Protein AF-A0A536NZK2-F1 (afdb_monomer_lite)

Sequence (298 aa):
MSHRLDFATTQATEFVDITDRIRDEVRRAGLRNGRVHLQSLHTTLGLAINENEPLLLHDFESLLDRLAPAGAGYEHDDFARRFEIPIDEPANGHAHCRQLLLSAFATLMVEDGDLVLGRWQSLFAVELDGPRQRQVALQLDGEIVRRDEKVSLEALVELELARQLMVDPEPVASPMRRLVEAGGKRLRPKLVQLTAGIGPRSDPLRAAELAAAVELLHNATLIHDDYVDESTHRRGRPTVAAAEGPERAIAVGDYYFAKATRLIAQIGNGGVTSALAAALESVCASQIDDVAMRGSYP

pLDDT: mean 92.08, std 9.03, range [46.28, 98.5]

Structure (mmCIF, N/CA/C/O backbone):
data_AF-A0A536NZK2-F1
#
_entry.id   AF-A0A536NZK2-F1
#
loop_
_atom_site.group_PDB
_atom_site.id
_atom_site.type_symbol
_atom_site.label_atom_id
_atom_site.label_alt_id
_atom_site.label_comp_id
_atom_site.label_asym_id
_atom_site.label_entity_id
_atom_site.label_seq_id
_atom_site.pdbx_PDB_ins_code
_atom_site.Cartn_x
_atom_site.Cartn_y
_atom_site.Cartn_z
_atom_site.occupancy
_atom_site.B_iso_or_equiv
_atom_site.auth_seq_id
_atom_site.auth_comp_id
_atom_site.auth_asym_id
_atom_site.auth_atom_id
_atom_site.pdbx_PDB_model_num
ATOM 1 N N . MET A 1 1 ? 7.503 -4.480 -6.431 1.00 74.25 1 MET A N 1
ATOM 2 C CA . MET A 1 1 ? 6.851 -5.414 -7.392 1.00 74.25 1 MET A CA 1
ATOM 3 C C . MET A 1 1 ? 7.769 -5.553 -8.602 1.00 74.25 1 MET A C 1
ATOM 5 O O . MET A 1 1 ? 8.355 -4.542 -8.965 1.00 74.25 1 MET A O 1
ATOM 9 N N . SER A 1 2 ? 7.959 -6.749 -9.177 1.00 81.62 2 SER A N 1
ATOM 10 C CA . SER A 1 2 ? 8.881 -6.957 -10.312 1.00 81.62 2 SER A CA 1
ATOM 11 C C . SER A 1 2 ? 8.142 -7.468 -11.546 1.00 81.62 2 SER A C 1
ATOM 13 O O . SER A 1 2 ? 7.325 -8.383 -11.437 1.00 81.62 2 SER A O 1
ATOM 15 N N . HIS A 1 3 ? 8.439 -6.867 -12.698 1.00 88.69 3 HIS A N 1
ATOM 16 C CA . HIS A 1 3 ? 7.827 -7.169 -13.990 1.00 88.69 3 HIS A CA 1
ATOM 17 C C . HIS A 1 3 ? 8.849 -7.127 -15.113 1.00 88.69 3 HIS A C 1
ATOM 19 O O . HIS A 1 3 ? 9.968 -6.646 -14.947 1.00 88.69 3 HIS A O 1
ATOM 25 N N . ARG A 1 4 ? 8.442 -7.628 -16.276 1.00 93.81 4 ARG A N 1
ATOM 26 C CA . ARG A 1 4 ? 9.212 -7.525 -17.507 1.00 93.81 4 ARG A CA 1
ATOM 27 C C . ARG A 1 4 ? 8.376 -6.813 -18.561 1.00 93.81 4 ARG A C 1
ATOM 29 O O . ARG A 1 4 ? 7.173 -7.049 -18.639 1.00 93.81 4 ARG A O 1
ATOM 36 N N . LEU A 1 5 ? 9.018 -5.938 -19.326 1.00 95.25 5 LEU A N 1
ATOM 37 C CA . LEU A 1 5 ? 8.417 -5.219 -20.441 1.00 95.25 5 LEU A CA 1
ATOM 38 C C . LEU A 1 5 ? 9.051 -5.706 -21.743 1.00 95.25 5 LEU A C 1
ATOM 40 O O . LEU A 1 5 ? 10.227 -5.440 -21.990 1.00 95.25 5 LEU A O 1
ATOM 44 N N . ASP A 1 6 ? 8.263 -6.400 -22.560 1.00 96.12 6 ASP A N 1
ATOM 45 C CA . ASP A 1 6 ? 8.686 -6.972 -23.842 1.00 96.12 6 ASP A CA 1
ATOM 46 C C . ASP A 1 6 ? 8.354 -6.047 -25.012 1.00 96.12 6 ASP A C 1
ATOM 48 O O . ASP A 1 6 ? 7.280 -5.446 -25.036 1.00 96.12 6 ASP A O 1
ATOM 52 N N . PHE A 1 7 ? 9.244 -5.914 -25.992 1.00 95.88 7 PHE A N 1
ATOM 53 C CA . PHE A 1 7 ? 8.994 -5.135 -27.208 1.00 95.88 7 PHE A CA 1
ATOM 54 C C . PHE A 1 7 ? 9.858 -5.574 -28.380 1.00 95.88 7 PHE A C 1
ATOM 56 O O . PHE A 1 7 ? 10.916 -6.163 -28.195 1.00 95.88 7 PHE A O 1
ATOM 63 N N . ALA A 1 8 ? 9.403 -5.250 -29.586 1.00 96.50 8 ALA A N 1
ATOM 64 C CA . ALA A 1 8 ? 10.131 -5.514 -30.816 1.00 96.50 8 ALA A CA 1
ATOM 65 C C . ALA A 1 8 ? 10.823 -4.244 -31.314 1.00 96.50 8 ALA A C 1
ATOM 67 O O . ALA A 1 8 ? 10.263 -3.154 -31.197 1.00 96.50 8 ALA A O 1
ATOM 68 N N . THR A 1 9 ? 12.000 -4.414 -31.902 1.00 97.69 9 THR A N 1
ATOM 69 C CA . THR A 1 9 ? 12.739 -3.387 -32.641 1.00 97.69 9 THR A CA 1
ATOM 70 C C . THR A 1 9 ? 12.775 -3.767 -34.119 1.00 97.69 9 THR A C 1
ATOM 72 O O . THR A 1 9 ? 12.657 -4.941 -34.486 1.00 97.69 9 THR A O 1
ATOM 75 N N . THR A 1 10 ? 12.883 -2.766 -34.982 1.00 97.06 10 THR A N 1
ATOM 76 C CA . THR A 1 10 ? 12.800 -2.879 -36.441 1.00 97.06 10 THR A CA 1
ATOM 77 C C . THR A 1 10 ? 14.060 -2.399 -37.156 1.00 97.06 10 THR A C 1
ATOM 79 O O . THR A 1 10 ? 14.297 -2.836 -38.282 1.00 97.06 10 THR A O 1
ATOM 82 N N . GLN A 1 11 ? 14.872 -1.548 -36.522 1.00 95.75 11 GLN A N 1
ATOM 83 C CA . GLN A 1 11 ? 16.112 -1.010 -37.091 1.00 95.75 11 GLN A CA 1
ATOM 84 C C . GLN A 1 11 ? 17.347 -1.521 -36.342 1.00 95.75 11 GLN A C 1
ATOM 86 O O . GLN A 1 11 ? 17.248 -1.986 -35.209 1.00 95.75 11 GLN A O 1
ATOM 91 N N . ALA A 1 12 ? 18.519 -1.421 -36.978 1.00 93.75 12 ALA A N 1
ATOM 92 C CA . ALA A 1 12 ? 19.794 -1.804 -36.368 1.00 93.75 12 ALA A CA 1
ATOM 93 C C . ALA A 1 12 ? 20.122 -0.949 -35.134 1.00 93.75 12 ALA A C 1
ATOM 95 O O . ALA A 1 12 ? 20.461 -1.495 -34.088 1.00 93.75 12 ALA A O 1
ATOM 96 N N . THR A 1 13 ? 19.963 0.374 -35.251 1.00 97.00 13 THR A N 1
ATOM 97 C CA . THR A 1 13 ? 19.952 1.310 -34.120 1.00 97.00 13 THR A CA 1
ATOM 98 C C . THR A 1 13 ? 18.567 1.942 -34.040 1.00 97.00 13 THR A C 1
ATOM 100 O O . THR A 1 13 ? 18.074 2.456 -35.040 1.00 97.00 13 THR A O 1
ATOM 103 N N . GLU A 1 14 ? 17.909 1.889 -32.884 1.00 98.06 14 GLU A N 1
ATOM 104 C CA . GLU A 1 14 ? 16.544 2.414 -32.732 1.00 98.06 14 GLU A CA 1
ATOM 105 C C . GLU A 1 14 ? 16.318 2.983 -31.333 1.00 98.06 14 GLU A C 1
ATOM 107 O O . GLU A 1 14 ? 16.584 2.320 -30.331 1.00 98.06 14 GLU A O 1
ATOM 112 N N . PHE A 1 15 ? 15.776 4.199 -31.255 1.00 98.31 15 PHE A N 1
ATOM 113 C CA . PHE A 1 15 ? 15.348 4.817 -30.003 1.00 98.31 15 PHE A CA 1
ATOM 114 C C . PHE A 1 15 ? 13.860 4.541 -29.786 1.00 98.31 15 PHE A C 1
ATOM 116 O O . PHE A 1 15 ? 12.999 5.261 -30.287 1.00 98.31 15 PHE A O 1
ATOM 123 N N . VAL A 1 16 ? 13.549 3.489 -29.031 1.00 98.19 16 VAL A N 1
ATOM 124 C CA . VAL A 1 16 ? 12.167 3.114 -28.720 1.00 98.19 16 VAL A CA 1
ATOM 125 C C . VAL A 1 16 ? 11.702 3.889 -27.491 1.00 98.19 16 VAL A C 1
ATOM 127 O O . VAL A 1 16 ? 12.161 3.618 -26.380 1.00 98.19 16 VAL A O 1
ATOM 130 N N . ASP A 1 17 ? 10.781 4.837 -27.669 1.00 98.25 17 ASP A N 1
ATOM 131 C CA . ASP A 1 17 ? 10.146 5.538 -26.549 1.00 98.25 17 ASP A CA 1
ATOM 132 C C . ASP A 1 17 ? 9.254 4.567 -25.761 1.00 98.25 17 ASP A C 1
ATOM 134 O O . ASP A 1 17 ? 8.275 4.014 -26.270 1.00 98.25 17 ASP A O 1
ATOM 138 N N . ILE A 1 18 ? 9.613 4.332 -24.500 1.00 97.94 18 ILE A N 1
ATOM 139 C CA . ILE A 1 18 ? 8.873 3.458 -23.587 1.00 97.94 18 ILE A CA 1
ATOM 140 C C . ILE A 1 18 ? 8.153 4.243 -22.486 1.00 97.94 18 ILE A C 1
ATOM 142 O O . ILE A 1 18 ? 7.544 3.627 -21.615 1.00 97.94 18 ILE A O 1
ATOM 146 N N . THR A 1 19 ? 8.167 5.578 -22.526 1.00 98.19 19 THR A N 1
ATOM 147 C CA . THR A 1 19 ? 7.669 6.462 -21.458 1.00 98.19 19 THR A CA 1
ATOM 148 C C . THR A 1 19 ? 6.243 6.125 -21.032 1.00 98.19 19 THR A C 1
ATOM 150 O O . THR A 1 19 ? 5.999 5.818 -19.863 1.00 98.19 19 THR A O 1
ATOM 153 N N . ASP A 1 20 ? 5.297 6.110 -21.974 1.00 97.31 20 ASP A N 1
ATOM 154 C CA . ASP A 1 20 ? 3.888 5.855 -21.656 1.00 97.31 20 ASP A CA 1
ATOM 155 C C . ASP A 1 20 ? 3.637 4.413 -21.214 1.00 97.31 20 ASP A C 1
ATOM 157 O O . ASP A 1 20 ? 2.788 4.158 -20.362 1.00 97.31 20 ASP A O 1
ATOM 161 N N . ARG A 1 21 ? 4.449 3.468 -21.693 1.00 96.88 21 ARG A N 1
ATOM 162 C CA . ARG A 1 21 ? 4.377 2.071 -21.252 1.00 96.88 21 ARG A CA 1
ATOM 163 C C . ARG A 1 21 ? 4.788 1.945 -19.790 1.00 96.88 21 ARG A C 1
ATOM 165 O O . ARG A 1 21 ? 4.143 1.223 -19.038 1.00 96.88 21 ARG A O 1
ATOM 172 N N . ILE A 1 22 ? 5.810 2.688 -19.360 1.00 97.00 22 ILE A N 1
ATOM 173 C CA . ILE A 1 22 ? 6.202 2.744 -17.948 1.00 97.00 22 ILE A CA 1
ATOM 174 C C . ILE A 1 22 ? 5.140 3.457 -17.106 1.00 97.00 22 ILE A C 1
ATOM 176 O O . ILE A 1 22 ? 4.814 2.970 -16.023 1.00 97.00 22 ILE A O 1
ATOM 180 N N . ARG A 1 23 ? 4.540 4.552 -17.599 1.00 96.88 23 ARG A N 1
ATOM 181 C CA . ARG A 1 23 ? 3.394 5.191 -16.922 1.00 96.88 23 ARG A CA 1
ATOM 182 C C . ARG A 1 23 ? 2.240 4.216 -16.720 1.00 96.88 23 ARG A C 1
ATOM 184 O O . ARG A 1 23 ? 1.633 4.194 -15.652 1.00 96.88 23 ARG A O 1
ATOM 191 N N . ASP A 1 24 ? 1.944 3.392 -17.715 1.00 95.00 24 ASP A N 1
ATOM 192 C CA . ASP A 1 24 ? 0.880 2.399 -17.615 1.00 95.00 24 ASP A CA 1
ATOM 193 C C . ASP A 1 24 ? 1.198 1.306 -16.591 1.00 95.00 24 ASP A C 1
ATOM 195 O O . ASP A 1 24 ? 0.299 0.901 -15.852 1.00 95.00 24 ASP A O 1
ATOM 199 N N . GLU A 1 25 ? 2.460 0.883 -16.461 1.00 94.69 25 GLU A N 1
ATOM 200 C CA . GLU A 1 25 ? 2.876 -0.017 -15.377 1.00 94.69 25 GLU A CA 1
ATOM 201 C C . GLU A 1 25 ? 2.742 0.641 -13.994 1.00 94.69 25 GLU A C 1
ATOM 203 O O . GLU A 1 25 ? 2.242 0.004 -13.065 1.00 94.69 25 GLU A O 1
ATOM 208 N N . VAL A 1 26 ? 3.098 1.925 -13.848 1.00 94.62 26 VAL A N 1
ATOM 209 C CA . VAL A 1 26 ? 2.894 2.699 -12.604 1.00 94.62 26 VAL A CA 1
ATOM 210 C C . VAL A 1 26 ? 1.410 2.751 -12.231 1.00 94.62 26 VAL A C 1
ATOM 212 O O . VAL A 1 26 ? 1.032 2.398 -11.108 1.00 94.62 26 VAL A O 1
ATOM 215 N N . ARG A 1 27 ? 0.551 3.113 -13.192 1.00 91.12 27 ARG A N 1
ATOM 216 C CA . ARG A 1 27 ? -0.908 3.182 -13.013 1.00 91.12 27 ARG A CA 1
ATOM 217 C C . ARG A 1 27 ? -1.506 1.821 -12.679 1.00 91.12 27 ARG A C 1
ATOM 219 O O . ARG A 1 27 ? -2.367 1.730 -11.804 1.00 91.12 27 ARG A O 1
ATOM 226 N N . ARG A 1 28 ? -1.068 0.761 -13.365 1.00 89.50 28 ARG A N 1
ATOM 227 C CA . ARG A 1 28 ? -1.537 -0.612 -13.137 1.00 89.50 28 ARG A CA 1
ATOM 228 C C . ARG A 1 28 ? -1.137 -1.115 -11.756 1.00 89.50 28 ARG A C 1
ATOM 230 O O . ARG A 1 28 ? -1.950 -1.753 -11.092 1.00 89.50 28 ARG A O 1
ATOM 237 N N . ALA A 1 29 ? 0.086 -0.817 -11.322 1.00 90.44 29 ALA A N 1
ATOM 238 C CA . ALA A 1 29 ? 0.569 -1.183 -9.999 1.00 90.44 29 ALA A CA 1
ATOM 239 C C . ALA A 1 29 ? -0.127 -0.398 -8.878 1.00 90.44 29 ALA A C 1
ATOM 241 O O . ALA A 1 29 ? -0.146 -0.875 -7.748 1.00 90.44 29 ALA A O 1
ATOM 242 N N . GLY A 1 30 ? -0.705 0.772 -9.173 1.00 90.25 30 GLY A N 1
ATOM 243 C CA . GLY A 1 30 ? -1.300 1.660 -8.173 1.00 90.25 30 GLY A CA 1
ATOM 244 C C . GLY A 1 30 ? -0.254 2.406 -7.342 1.00 90.25 30 GLY A C 1
ATOM 245 O O . GLY A 1 30 ? -0.537 2.807 -6.216 1.00 90.25 30 GLY A O 1
ATOM 246 N N . LEU A 1 31 ? 0.967 2.562 -7.858 1.00 93.94 31 LEU A N 1
ATOM 247 C CA . LEU A 1 31 ? 2.041 3.282 -7.177 1.00 93.94 31 LEU A CA 1
ATOM 248 C C . LEU A 1 31 ? 1.728 4.786 -7.181 1.00 93.94 31 LEU A C 1
ATOM 250 O O . LEU A 1 31 ? 1.661 5.378 -8.251 1.00 93.94 31 LEU A O 1
ATOM 254 N N . ARG A 1 32 ? 1.529 5.390 -6.002 1.00 92.44 32 ARG A N 1
ATOM 255 C CA . ARG A 1 32 ? 1.275 6.831 -5.825 1.00 92.44 32 ARG A CA 1
ATOM 256 C C . ARG A 1 32 ? 2.565 7.625 -5.676 1.00 92.44 32 ARG A C 1
ATOM 258 O O . ARG A 1 32 ? 2.790 8.541 -6.451 1.00 92.44 32 ARG A O 1
ATOM 265 N N . ASN A 1 33 ? 3.408 7.247 -4.718 1.00 96.38 33 ASN A N 1
ATOM 266 C CA . ASN A 1 33 ? 4.664 7.934 -4.416 1.00 96.38 33 ASN A CA 1
ATOM 267 C C . ASN A 1 33 ? 5.792 6.913 -4.286 1.00 96.38 33 ASN A C 1
ATOM 269 O O . ASN A 1 33 ? 5.677 5.958 -3.516 1.00 96.38 33 ASN A O 1
ATOM 273 N N . GLY A 1 34 ? 6.890 7.081 -5.021 1.00 96.94 34 GLY A N 1
ATOM 274 C CA . GLY A 1 34 ? 7.983 6.111 -4.999 1.00 96.94 34 GLY A CA 1
ATOM 275 C C . GLY A 1 34 ? 8.945 6.234 -6.169 1.00 96.94 34 GLY A C 1
ATOM 276 O O . GLY A 1 34 ? 9.290 7.334 -6.593 1.00 96.94 34 GLY A O 1
ATOM 277 N N . ARG A 1 35 ? 9.407 5.088 -6.675 1.00 97.38 35 ARG A N 1
ATOM 278 C CA . ARG A 1 35 ? 10.301 5.011 -7.833 1.00 97.38 35 ARG A CA 1
ATOM 279 C C . ARG A 1 35 ? 10.055 3.773 -8.686 1.00 97.38 35 ARG A C 1
ATOM 281 O O . ARG A 1 35 ? 9.619 2.731 -8.191 1.00 97.38 35 ARG A O 1
ATOM 288 N N . VAL A 1 36 ? 10.425 3.891 -9.954 1.00 97.69 36 VAL A N 1
ATOM 289 C CA . VAL A 1 36 ? 10.555 2.787 -10.904 1.00 97.69 36 VAL A CA 1
ATOM 290 C C . VAL A 1 36 ? 12.024 2.642 -11.269 1.00 97.69 36 VAL A C 1
ATOM 292 O O . VAL A 1 36 ? 12.645 3.584 -11.756 1.00 97.69 36 VAL A O 1
ATOM 295 N N . HIS A 1 37 ? 12.578 1.459 -11.041 1.00 98.12 37 HIS A N 1
ATOM 296 C CA . HIS A 1 37 ? 13.894 1.068 -11.518 1.00 98.12 37 HIS A CA 1
ATOM 297 C C . HIS A 1 37 ? 13.744 0.165 -12.744 1.00 98.12 37 HIS A C 1
ATOM 299 O O . HIS A 1 37 ? 12.930 -0.758 -12.741 1.00 98.12 37 HIS A O 1
ATOM 305 N N . LEU A 1 38 ? 14.525 0.433 -13.783 1.00 98.00 38 LEU A N 1
ATOM 306 C CA . LEU A 1 38 ? 14.571 -0.334 -15.018 1.00 98.00 38 LEU A CA 1
ATOM 307 C C . LEU A 1 38 ? 15.980 -0.856 -15.241 1.00 98.00 38 LEU A C 1
ATOM 309 O O . LEU A 1 38 ? 16.935 -0.105 -15.065 1.00 98.00 38 LEU A O 1
ATOM 313 N N . GLN A 1 39 ? 16.099 -2.093 -15.706 1.00 97.94 39 GLN A N 1
ATOM 314 C CA . GLN A 1 39 ? 17.370 -2.708 -16.065 1.00 97.94 39 GLN A CA 1
ATOM 315 C C . GLN A 1 39 ? 17.251 -3.412 -17.419 1.00 97.94 39 GLN A C 1
ATOM 317 O O . GLN A 1 39 ? 16.383 -4.266 -17.618 1.00 97.94 39 GLN A O 1
ATOM 322 N N . SER A 1 40 ? 18.142 -3.071 -18.348 1.00 97.00 40 SER A N 1
ATOM 323 C CA . SER A 1 40 ? 18.334 -3.823 -19.585 1.00 97.00 40 SER A CA 1
ATOM 324 C C . SER A 1 40 ? 18.833 -5.230 -19.263 1.00 97.00 40 SER A C 1
ATOM 326 O O . SER A 1 40 ? 19.755 -5.411 -18.468 1.00 97.00 40 SER A O 1
ATOM 328 N N . LEU A 1 41 ? 18.229 -6.232 -19.899 1.00 96.44 41 LEU A N 1
ATOM 329 C CA . LEU A 1 41 ? 18.662 -7.629 -19.808 1.00 96.44 41 LEU A CA 1
ATOM 330 C C . LEU A 1 41 ? 19.576 -8.034 -20.973 1.00 96.44 41 LEU A C 1
ATOM 332 O O . LEU A 1 41 ? 19.863 -9.216 -21.143 1.00 96.44 41 LEU A O 1
ATOM 336 N N . HIS A 1 42 ? 20.011 -7.067 -21.787 1.00 96.69 42 HIS A N 1
ATOM 337 C CA . HIS A 1 42 ? 20.774 -7.303 -23.009 1.00 96.69 42 HIS A CA 1
ATOM 338 C C . HIS A 1 42 ? 22.051 -6.467 -23.014 1.00 96.69 42 HIS A C 1
ATOM 340 O O . HIS A 1 42 ? 22.050 -5.293 -22.650 1.00 96.69 42 HIS A O 1
ATOM 346 N N . THR A 1 43 ? 23.139 -7.059 -23.492 1.00 96.50 43 THR A N 1
ATOM 347 C CA . THR A 1 43 ? 24.466 -6.430 -23.606 1.00 96.50 43 THR A CA 1
ATOM 348 C C . THR A 1 43 ? 24.600 -5.479 -24.798 1.00 96.50 43 THR A C 1
ATOM 350 O O . THR A 1 43 ? 25.610 -4.798 -24.924 1.00 96.50 43 THR A O 1
ATOM 353 N N . THR A 1 44 ? 23.573 -5.407 -25.645 1.00 97.50 44 THR A N 1
ATOM 354 C CA . THR A 1 44 ? 23.482 -4.550 -26.839 1.00 97.50 44 THR A CA 1
ATOM 355 C C . THR A 1 44 ? 22.184 -3.724 -26.840 1.00 97.50 44 THR A C 1
ATOM 357 O O . THR A 1 44 ? 21.647 -3.401 -27.894 1.00 97.50 44 THR A O 1
ATOM 360 N N . LEU A 1 45 ? 21.626 -3.445 -25.657 1.00 98.50 45 LEU A N 1
ATOM 361 C CA . LEU A 1 45 ? 20.477 -2.554 -25.462 1.00 98.50 45 LEU A CA 1
ATOM 362 C C . LEU A 1 45 ? 20.807 -1.589 -24.320 1.00 98.50 45 LEU A C 1
ATOM 364 O O . LEU A 1 45 ? 21.116 -2.028 -23.207 1.00 98.50 45 LEU A O 1
ATOM 368 N N . GLY A 1 46 ? 20.722 -0.290 -24.592 1.00 98.25 46 GLY A N 1
ATOM 369 C CA . GLY A 1 46 ? 20.899 0.772 -23.601 1.00 98.25 46 GLY A CA 1
ATOM 370 C C . GLY A 1 46 ? 19.576 1.393 -23.151 1.00 98.25 46 GLY A C 1
ATOM 371 O O . GLY A 1 46 ? 18.530 1.183 -23.760 1.00 98.25 46 GLY A O 1
ATOM 372 N N . LEU A 1 47 ? 19.631 2.195 -22.092 1.00 98.50 47 LEU A N 1
ATOM 373 C CA . LEU A 1 47 ? 18.564 3.084 -21.643 1.00 98.50 47 LEU A CA 1
ATOM 374 C C . LEU A 1 47 ? 19.071 4.530 -21.647 1.00 98.50 47 LEU A C 1
ATOM 376 O O . LEU A 1 47 ? 20.215 4.800 -21.266 1.00 98.50 47 LEU A O 1
ATOM 380 N N . ALA A 1 48 ? 18.213 5.459 -22.062 1.00 98.06 48 ALA A N 1
ATOM 381 C CA . ALA A 1 48 ? 18.517 6.887 -22.107 1.00 98.06 48 ALA A CA 1
ATOM 382 C C . ALA A 1 48 ? 17.288 7.726 -21.734 1.00 98.06 48 ALA A C 1
ATOM 384 O O . ALA A 1 48 ? 16.161 7.333 -22.016 1.00 98.06 48 ALA A O 1
ATOM 385 N N . ILE A 1 49 ? 17.506 8.890 -21.117 1.00 98.31 49 ILE A N 1
ATOM 386 C CA . ILE A 1 49 ? 16.452 9.878 -20.850 1.00 98.31 49 ILE A CA 1
ATOM 387 C C . ILE A 1 49 ? 16.828 11.162 -21.579 1.00 98.31 49 ILE A C 1
ATOM 389 O O . ILE A 1 49 ? 17.848 11.771 -21.252 1.00 98.31 49 ILE A O 1
ATOM 393 N N . ASN A 1 50 ? 16.042 11.556 -22.578 1.00 98.19 50 ASN A N 1
ATOM 394 C CA . ASN A 1 50 ? 16.313 12.748 -23.385 1.00 98.19 50 ASN A CA 1
ATOM 395 C C . ASN A 1 50 ? 15.051 13.244 -24.111 1.00 98.19 50 ASN A C 1
ATOM 397 O O . ASN A 1 50 ? 13.959 12.744 -23.855 1.00 98.19 50 ASN A O 1
ATOM 401 N N . GLU A 1 51 ? 15.192 14.226 -24.995 1.00 98.38 51 GLU A N 1
ATOM 402 C CA . GLU A 1 51 ? 14.102 14.767 -25.801 1.00 98.38 51 GLU A CA 1
ATOM 403 C C . GLU A 1 51 ? 13.699 13.853 -26.961 1.00 98.38 51 GLU A C 1
ATOM 405 O O . GLU A 1 51 ? 14.543 13.341 -27.695 1.00 98.38 51 GLU A O 1
ATOM 410 N N . ASN A 1 52 ? 12.385 13.647 -27.106 1.00 97.81 52 ASN A N 1
ATOM 411 C CA . ASN A 1 52 ? 11.790 12.905 -28.215 1.00 97.81 52 ASN A CA 1
ATOM 412 C C . ASN A 1 52 ? 11.505 13.844 -29.390 1.00 97.81 52 ASN A C 1
ATOM 414 O O . ASN A 1 52 ? 10.360 14.202 -29.668 1.00 97.81 52 ASN A O 1
ATOM 418 N N . GLU A 1 53 ? 12.580 14.267 -30.047 1.00 98.06 53 GLU A N 1
ATOM 419 C CA . GLU A 1 53 ? 12.531 15.031 -31.289 1.00 98.06 53 GLU A CA 1
ATOM 420 C C . GLU A 1 53 ? 13.233 14.215 -32.389 1.00 98.06 53 GLU A C 1
ATOM 422 O O . GLU A 1 53 ? 14.381 13.806 -32.202 1.00 98.06 53 GLU A O 1
ATOM 427 N N . PRO A 1 54 ? 12.565 13.921 -33.521 1.00 96.31 54 PRO A N 1
ATOM 428 C CA . PRO A 1 54 ? 13.095 13.002 -34.521 1.00 96.31 54 PRO A CA 1
ATOM 429 C C . PRO A 1 54 ? 14.497 13.332 -35.038 1.00 96.31 54 PRO A C 1
ATOM 431 O O . PRO A 1 54 ? 15.300 12.414 -35.181 1.00 96.31 54 PRO A O 1
ATOM 434 N N . LEU A 1 55 ? 14.820 14.595 -35.328 1.00 97.75 55 LEU A N 1
ATOM 435 C CA . LEU A 1 55 ? 16.134 14.961 -35.868 1.00 97.75 55 LEU A CA 1
ATOM 436 C C . LEU A 1 55 ? 17.235 14.810 -34.815 1.00 97.75 55 LEU A C 1
ATOM 438 O O . LEU A 1 55 ? 18.309 14.300 -35.125 1.00 97.75 55 LEU A O 1
ATOM 442 N N . LEU A 1 56 ? 16.944 15.147 -33.561 1.00 98.19 56 LEU A N 1
ATOM 443 C CA . LEU A 1 56 ? 17.857 14.932 -32.446 1.00 98.19 56 LEU A CA 1
ATOM 444 C C . LEU A 1 56 ? 18.165 13.439 -32.236 1.00 98.19 56 LEU A C 1
ATOM 446 O O . LEU A 1 56 ? 19.304 13.071 -31.947 1.00 98.19 56 LEU A O 1
ATOM 450 N N . LEU A 1 57 ? 17.181 12.556 -32.430 1.00 97.88 57 LEU A N 1
ATOM 451 C CA . LEU A 1 57 ? 17.419 11.109 -32.383 1.00 97.88 57 LEU A CA 1
ATOM 452 C C . LEU A 1 57 ? 18.357 10.643 -33.514 1.00 97.88 57 LEU A C 1
ATOM 454 O O . LEU A 1 57 ? 19.228 9.806 -33.269 1.00 97.88 57 LEU A O 1
ATOM 458 N N . HIS A 1 58 ? 18.253 11.226 -34.716 1.00 97.56 58 HIS A N 1
ATOM 459 C CA . HIS A 1 58 ? 19.202 10.963 -35.811 1.00 97.56 58 HIS A CA 1
ATOM 460 C C . HIS A 1 58 ? 20.611 11.490 -35.486 1.00 97.56 58 HIS A C 1
ATOM 462 O O . HIS A 1 58 ? 21.610 10.852 -35.837 1.00 97.56 58 HIS A O 1
ATOM 468 N N . ASP A 1 59 ? 20.720 12.624 -34.786 1.00 98.38 59 ASP A N 1
ATOM 469 C CA . ASP A 1 59 ? 22.006 13.139 -34.304 1.00 98.38 59 ASP A CA 1
ATOM 470 C C . ASP A 1 59 ? 22.652 12.180 -33.292 1.00 98.38 59 ASP A C 1
ATOM 472 O O . ASP A 1 59 ? 23.869 11.965 -33.330 1.00 98.38 59 ASP A O 1
ATOM 476 N N . PHE A 1 60 ? 21.858 11.567 -32.407 1.00 98.25 60 PHE A N 1
ATOM 477 C CA . PHE A 1 60 ? 22.348 10.560 -31.463 1.00 98.25 60 PHE A CA 1
ATOM 478 C C . PHE A 1 60 ? 22.791 9.274 -32.158 1.00 98.25 60 PHE A C 1
ATOM 480 O O . PHE A 1 60 ? 23.851 8.746 -31.823 1.00 98.25 60 PHE A O 1
ATOM 487 N N . GLU A 1 61 ? 22.046 8.794 -33.154 1.00 97.25 61 GLU A N 1
ATOM 488 C CA . GLU A 1 61 ? 22.479 7.667 -33.986 1.00 97.25 61 GLU A CA 1
ATOM 489 C C . GLU A 1 61 ? 23.812 7.980 -34.687 1.00 97.25 61 GLU A C 1
ATOM 491 O O . GLU A 1 61 ? 24.772 7.213 -34.588 1.00 97.25 61 GLU A O 1
ATOM 496 N N . SER A 1 62 ? 23.924 9.166 -35.289 1.00 97.38 62 SER A N 1
ATOM 497 C CA . SER A 1 62 ? 25.152 9.642 -35.940 1.00 97.38 62 SER A CA 1
ATOM 498 C C . SER A 1 62 ? 26.318 9.816 -34.958 1.00 97.38 62 SER A C 1
ATOM 500 O O . SER A 1 62 ? 27.490 9.690 -35.320 1.00 97.38 62 SER A O 1
ATOM 502 N N . LEU A 1 63 ? 26.039 10.153 -33.698 1.00 98.00 63 LEU A N 1
ATOM 503 C CA . LEU A 1 63 ? 27.042 10.194 -32.636 1.00 98.00 63 LEU A CA 1
ATOM 504 C C . LEU A 1 63 ? 27.533 8.784 -32.286 1.00 98.00 63 LEU A C 1
ATOM 506 O O . LEU A 1 63 ? 28.744 8.572 -32.227 1.00 98.00 63 LEU A O 1
ATOM 510 N N . LEU A 1 64 ? 26.620 7.832 -32.088 1.00 97.50 64 LEU A N 1
ATOM 511 C CA . LEU A 1 64 ? 26.960 6.439 -31.794 1.00 97.50 64 LEU A CA 1
ATOM 512 C C . LEU A 1 64 ? 27.772 5.810 -32.930 1.00 97.50 64 LEU A C 1
ATOM 514 O O . LEU A 1 64 ? 28.748 5.111 -32.658 1.00 97.50 64 LEU A O 1
ATOM 518 N N . ASP A 1 65 ? 27.429 6.106 -34.184 1.00 96.75 65 ASP A N 1
ATOM 519 C CA . ASP A 1 65 ? 28.172 5.610 -35.341 1.00 96.75 65 ASP A CA 1
ATOM 520 C C . ASP A 1 65 ? 29.574 6.214 -35.453 1.00 96.75 65 ASP A C 1
ATOM 522 O O . ASP A 1 65 ? 30.523 5.504 -35.756 1.00 96.75 65 ASP A O 1
ATOM 526 N N . ARG A 1 66 ? 29.761 7.491 -35.099 1.00 97.44 66 ARG A N 1
ATOM 527 C CA . ARG A 1 66 ? 31.106 8.092 -35.043 1.00 97.44 66 ARG A CA 1
ATOM 528 C C . ARG A 1 66 ? 31.971 7.536 -33.913 1.00 97.44 66 ARG A C 1
ATOM 530 O O . ARG A 1 66 ? 33.182 7.424 -34.085 1.00 97.44 66 ARG A O 1
ATOM 537 N N . LEU A 1 67 ? 31.379 7.244 -32.753 1.00 97.38 67 LEU A N 1
ATOM 538 C CA . LEU A 1 67 ? 32.111 6.764 -31.574 1.00 97.38 67 LEU A CA 1
ATOM 539 C C . LEU A 1 67 ? 32.438 5.269 -31.652 1.00 97.38 67 LEU A C 1
ATOM 541 O O . LEU A 1 67 ? 33.509 4.851 -31.218 1.00 97.38 67 LEU A O 1
ATOM 545 N N . ALA A 1 68 ? 31.528 4.471 -32.203 1.00 97.19 68 ALA A N 1
ATOM 546 C CA . ALA A 1 68 ? 31.692 3.037 -32.398 1.00 97.19 68 ALA A CA 1
ATOM 547 C C . ALA A 1 68 ? 31.046 2.624 -33.738 1.00 97.19 68 ALA A C 1
ATOM 549 O O . ALA A 1 68 ? 29.910 2.135 -33.752 1.00 97.19 68 ALA A O 1
ATOM 550 N N . PRO A 1 69 ? 31.736 2.852 -34.871 1.00 95.94 69 PRO A N 1
ATOM 551 C CA . PRO A 1 69 ? 31.211 2.559 -36.205 1.00 95.94 69 PRO A CA 1
ATOM 552 C C . PRO A 1 69 ? 31.041 1.060 -36.424 1.00 95.94 69 PRO A C 1
ATOM 554 O O . PRO A 1 69 ? 31.941 0.295 -36.094 1.00 95.94 69 PRO A O 1
ATOM 557 N N . ALA A 1 70 ? 29.957 0.631 -37.073 1.00 91.06 70 ALA A N 1
ATOM 558 C CA . ALA A 1 70 ? 29.696 -0.796 -37.306 1.00 91.06 70 ALA A CA 1
ATOM 559 C C . ALA A 1 70 ? 30.834 -1.527 -38.051 1.00 91.06 70 ALA A C 1
ATOM 561 O O . ALA A 1 70 ? 31.076 -2.708 -37.819 1.00 91.06 70 ALA A O 1
ATOM 562 N N . GLY A 1 71 ? 31.568 -0.816 -38.914 1.00 88.94 71 GLY A N 1
ATOM 563 C CA . GLY A 1 71 ? 32.653 -1.363 -39.733 1.00 88.94 71 GLY A CA 1
ATOM 564 C C . GLY A 1 71 ? 34.066 -1.240 -39.152 1.00 88.94 71 GLY A C 1
ATOM 565 O O . GLY A 1 71 ? 35.022 -1.472 -39.886 1.00 88.94 71 GLY A O 1
ATOM 566 N N . ALA A 1 72 ? 34.243 -0.852 -37.883 1.00 88.75 72 ALA A N 1
ATOM 567 C CA . ALA A 1 72 ? 35.565 -0.537 -37.321 1.00 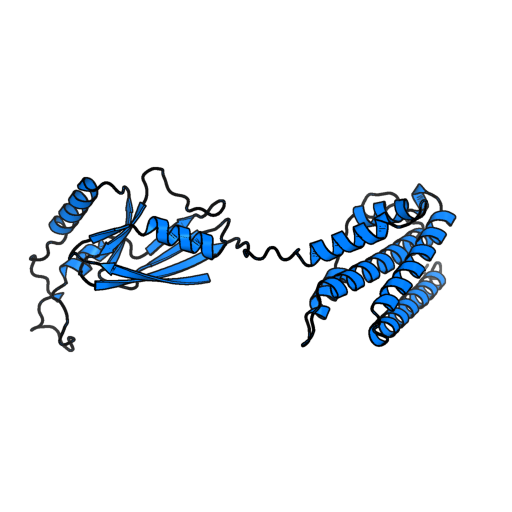88.75 72 ALA A CA 1
ATOM 568 C C . ALA A 1 72 ? 36.489 -1.752 -37.057 1.00 88.75 72 ALA A C 1
ATOM 570 O O . ALA A 1 72 ? 37.574 -1.574 -36.509 1.00 88.75 72 ALA A O 1
ATOM 571 N N . GLY A 1 73 ? 36.102 -2.966 -37.472 1.00 89.50 73 GLY A N 1
ATOM 572 C CA . GLY A 1 73 ? 36.926 -4.176 -37.362 1.00 89.50 73 GLY A CA 1
ATOM 573 C C . GLY A 1 73 ? 37.152 -4.612 -35.913 1.00 89.50 73 GLY A C 1
ATOM 574 O O . GLY A 1 73 ? 38.282 -4.602 -35.429 1.00 89.50 73 GLY A O 1
ATOM 575 N N . TYR A 1 74 ? 36.078 -4.977 -35.209 1.00 94.19 74 TYR A N 1
ATOM 576 C CA . TYR A 1 74 ? 36.155 -5.399 -33.810 1.00 94.19 74 TYR A CA 1
ATOM 577 C C . TYR A 1 74 ? 36.681 -6.826 -33.682 1.00 94.19 74 TYR A C 1
ATOM 579 O O . TYR A 1 74 ? 36.243 -7.724 -34.393 1.00 94.19 74 TYR A O 1
ATOM 587 N N . GLU A 1 75 ? 37.550 -7.068 -32.700 1.00 93.38 75 GLU A N 1
ATOM 588 C CA . GLU A 1 75 ? 38.035 -8.428 -32.421 1.00 93.38 75 GLU A CA 1
ATOM 589 C C . GLU A 1 75 ? 36.912 -9.386 -32.000 1.00 93.38 75 GLU A C 1
ATOM 591 O O . GLU A 1 75 ? 37.007 -10.586 -32.239 1.00 93.38 75 GLU A O 1
ATOM 596 N N . HIS A 1 76 ? 35.833 -8.863 -31.406 1.00 91.62 76 HIS A N 1
ATOM 597 C CA . HIS A 1 76 ? 34.629 -9.642 -31.091 1.00 91.62 76 HIS A CA 1
ATOM 598 C C . HIS A 1 76 ? 34.005 -10.287 -32.337 1.00 91.62 76 HIS A C 1
ATOM 600 O O . HIS A 1 76 ? 33.450 -11.381 -32.237 1.00 91.62 76 HIS A O 1
ATOM 606 N N . ASP A 1 77 ? 34.155 -9.650 -33.499 1.00 91.88 77 ASP A N 1
ATOM 607 C CA . ASP A 1 77 ? 33.607 -10.112 -34.776 1.00 91.88 77 ASP A CA 1
ATOM 608 C C . ASP A 1 77 ? 34.564 -11.079 -35.509 1.00 91.88 77 ASP A C 1
ATOM 610 O O . ASP A 1 77 ? 34.228 -11.616 -36.565 1.00 91.88 77 ASP A O 1
ATOM 614 N N . ASP A 1 78 ? 35.757 -11.346 -34.956 1.00 90.69 78 ASP A N 1
ATOM 615 C CA . ASP A 1 78 ? 36.692 -12.337 -35.494 1.00 90.69 78 ASP A CA 1
ATOM 616 C C . ASP A 1 78 ? 36.333 -13.752 -35.010 1.00 90.69 78 ASP A C 1
ATOM 618 O O . ASP A 1 78 ? 36.885 -14.303 -34.048 1.00 90.69 78 ASP A O 1
ATOM 622 N N . PHE A 1 79 ? 35.381 -14.364 -35.713 1.00 87.62 79 PHE A N 1
ATOM 623 C CA . PHE A 1 79 ? 34.900 -15.713 -35.417 1.00 87.62 79 PHE A CA 1
ATOM 624 C C . PHE A 1 79 ? 35.928 -16.821 -35.681 1.00 87.62 79 PHE A C 1
ATOM 626 O O . PHE A 1 79 ? 35.744 -17.937 -35.205 1.00 87.62 79 PHE A O 1
ATOM 633 N N . ALA A 1 80 ? 37.024 -16.543 -36.395 1.00 86.38 80 ALA A N 1
ATOM 634 C CA . ALA A 1 80 ? 38.099 -17.517 -36.581 1.00 86.38 80 ALA A CA 1
ATOM 635 C C . ALA A 1 80 ? 38.985 -17.647 -35.330 1.00 86.38 80 ALA A C 1
ATOM 637 O O . ALA A 1 80 ? 39.636 -18.676 -35.137 1.00 86.38 80 ALA A O 1
ATOM 638 N N . ARG A 1 81 ? 39.018 -16.611 -34.480 1.00 85.88 81 ARG A N 1
ATOM 639 C CA . ARG A 1 81 ? 39.801 -16.573 -33.232 1.00 85.88 81 ARG A CA 1
ATOM 640 C C . ARG A 1 81 ? 38.991 -16.939 -31.988 1.00 85.88 81 ARG A C 1
ATOM 642 O O . ARG A 1 81 ? 39.589 -17.256 -30.959 1.00 85.88 81 ARG A O 1
ATOM 649 N N . ARG A 1 82 ? 37.659 -16.871 -32.050 1.00 84.62 82 ARG A N 1
ATOM 650 C CA . ARG A 1 82 ? 36.754 -17.200 -30.937 1.00 84.62 82 ARG A CA 1
ATOM 651 C C . ARG A 1 82 ? 36.398 -18.695 -30.945 1.00 84.62 82 ARG A C 1
ATOM 653 O O . ARG A 1 82 ? 36.183 -19.293 -31.993 1.00 84.62 82 ARG A O 1
ATOM 660 N N . PHE A 1 83 ? 36.318 -19.297 -29.760 1.00 80.12 83 PHE A N 1
ATOM 661 C CA . PHE A 1 83 ? 35.902 -20.691 -29.559 1.00 80.12 83 PHE A CA 1
ATOM 662 C C . PHE A 1 83 ? 34.490 -20.729 -28.950 1.00 80.12 83 PHE A C 1
ATOM 664 O O . PHE A 1 83 ? 34.105 -19.785 -28.266 1.00 80.12 83 PHE A O 1
ATOM 671 N N . GLU A 1 84 ? 33.731 -21.805 -29.193 1.00 81.38 84 GLU A N 1
ATOM 672 C CA . GLU A 1 84 ? 32.375 -22.022 -28.635 1.00 81.38 84 GLU A CA 1
ATOM 673 C C . GLU A 1 84 ? 31.340 -20.939 -29.007 1.00 81.38 84 GLU A C 1
ATOM 675 O O . GLU A 1 84 ? 30.508 -20.533 -28.197 1.00 81.38 84 GLU A O 1
ATOM 680 N N . ILE A 1 85 ? 31.377 -20.472 -30.256 1.00 79.12 85 ILE A N 1
ATOM 681 C CA . ILE A 1 85 ? 30.435 -19.470 -30.768 1.00 79.12 85 ILE A CA 1
ATOM 682 C C . ILE A 1 85 ? 29.114 -20.149 -31.169 1.00 79.12 85 ILE A C 1
ATOM 684 O O . ILE A 1 85 ? 29.151 -21.167 -31.872 1.00 79.12 85 ILE A O 1
ATOM 688 N N . PRO A 1 86 ? 27.950 -19.601 -30.776 1.00 82.94 86 PRO A N 1
ATOM 689 C CA . PRO A 1 86 ? 26.666 -19.992 -31.348 1.00 82.94 86 PRO A CA 1
ATOM 690 C C . PRO A 1 86 ? 26.677 -19.909 -32.881 1.00 82.94 86 PRO A C 1
ATOM 692 O O . PRO A 1 86 ? 27.297 -19.023 -33.462 1.00 82.94 86 PRO A O 1
ATOM 695 N N . ILE A 1 87 ? 25.972 -20.828 -33.547 1.00 76.75 87 ILE A N 1
ATOM 696 C CA . ILE A 1 87 ? 25.938 -20.917 -35.022 1.00 76.75 87 ILE A CA 1
ATOM 697 C C . ILE A 1 87 ? 25.387 -19.628 -35.663 1.00 76.75 87 ILE A C 1
ATOM 699 O O . ILE A 1 87 ? 25.692 -19.328 -36.814 1.00 76.75 87 ILE A O 1
ATOM 703 N N . ASP A 1 88 ? 24.588 -18.871 -34.920 1.00 81.81 88 ASP A N 1
ATOM 704 C CA . ASP A 1 88 ? 23.866 -17.673 -35.331 1.00 81.81 88 ASP A CA 1
ATOM 705 C C . ASP A 1 88 ? 24.340 -16.392 -34.618 1.00 81.81 88 ASP A C 1
ATOM 707 O O . ASP A 1 88 ? 23.615 -15.395 -34.602 1.00 81.81 88 ASP A O 1
ATOM 711 N N . GLU A 1 89 ? 25.551 -16.393 -34.046 1.00 83.69 89 GLU A N 1
ATOM 712 C CA . GLU A 1 89 ? 26.126 -15.194 -33.426 1.00 83.69 89 GLU A CA 1
ATOM 713 C C . GLU A 1 89 ? 26.294 -14.070 -34.475 1.00 83.69 89 GLU A C 1
ATOM 715 O O . GLU A 1 89 ? 26.987 -14.249 -35.483 1.00 83.69 89 GLU A O 1
ATOM 720 N N . PRO A 1 90 ? 25.682 -12.893 -34.261 1.00 87.88 90 PRO A N 1
ATOM 721 C CA . PRO A 1 90 ? 25.854 -11.732 -35.129 1.00 87.88 90 PRO A CA 1
ATOM 722 C C . PRO A 1 90 ? 27.244 -11.099 -34.948 1.00 87.88 90 PRO A C 1
ATOM 724 O O . PRO A 1 90 ? 27.795 -11.066 -33.849 1.00 87.88 90 PRO A O 1
ATOM 727 N N . ALA A 1 91 ? 27.787 -10.509 -36.014 1.00 91.00 91 ALA A N 1
ATOM 728 C CA . ALA A 1 91 ? 28.940 -9.613 -35.906 1.00 91.00 91 ALA A CA 1
ATOM 729 C C . ALA A 1 91 ? 28.474 -8.253 -35.350 1.00 91.00 91 ALA A C 1
ATOM 731 O O . ALA A 1 91 ? 28.070 -7.363 -36.102 1.00 91.00 91 ALA A O 1
ATOM 732 N N . ASN A 1 92 ? 28.442 -8.130 -34.022 1.00 95.19 92 ASN A N 1
ATOM 733 C CA . ASN A 1 92 ? 27.853 -7.003 -33.299 1.00 95.19 92 ASN A CA 1
ATOM 734 C C . ASN A 1 92 ? 28.810 -6.344 -32.288 1.00 95.19 92 ASN A C 1
ATOM 736 O O . ASN A 1 92 ? 28.361 -5.703 -31.335 1.00 95.19 92 ASN A O 1
ATOM 740 N N . GLY A 1 93 ? 30.129 -6.440 -32.494 1.00 95.56 93 GLY A N 1
ATOM 741 C CA . GLY A 1 93 ? 31.127 -5.828 -31.608 1.00 95.56 93 GLY A CA 1
ATOM 742 C C . GLY A 1 93 ? 30.891 -4.329 -31.388 1.00 95.56 93 GLY A C 1
ATOM 743 O O . GLY A 1 93 ? 30.981 -3.831 -30.263 1.00 95.56 93 GLY A O 1
ATOM 744 N N . HIS A 1 94 ? 30.462 -3.624 -32.438 1.00 97.25 94 HIS A N 1
ATOM 745 C CA . HIS A 1 94 ? 30.056 -2.221 -32.361 1.00 97.25 94 HIS A CA 1
ATOM 746 C C . HIS A 1 94 ? 28.908 -1.979 -31.372 1.00 97.25 94 HIS A C 1
ATOM 748 O O . HIS A 1 94 ? 28.942 -1.001 -30.629 1.00 97.25 94 HIS A O 1
ATOM 754 N N . ALA A 1 95 ? 27.913 -2.866 -31.323 1.00 97.81 95 ALA A N 1
ATOM 755 C CA . ALA A 1 95 ? 26.734 -2.722 -30.478 1.00 97.81 95 ALA A CA 1
ATOM 756 C C . ALA A 1 95 ? 27.087 -2.831 -28.990 1.00 97.81 95 ALA A C 1
ATOM 758 O O . ALA A 1 95 ? 26.593 -2.051 -28.176 1.00 97.81 95 ALA A O 1
ATOM 759 N N . HIS A 1 96 ? 28.005 -3.736 -28.641 1.00 97.31 96 HIS A N 1
ATOM 760 C CA . HIS A 1 96 ? 28.565 -3.832 -27.292 1.00 97.31 96 HIS A CA 1
ATOM 761 C C . HIS A 1 96 ? 29.331 -2.561 -26.903 1.00 97.31 96 HIS A C 1
ATOM 763 O O . HIS A 1 96 ? 29.131 -2.018 -25.816 1.00 97.31 96 HIS A O 1
ATOM 769 N N . CYS A 1 97 ? 30.177 -2.043 -27.798 1.00 97.81 97 CYS A N 1
ATOM 770 C CA . CYS A 1 97 ? 30.901 -0.795 -27.554 1.00 97.81 97 CYS A CA 1
ATOM 771 C C . CYS A 1 97 ? 29.955 0.404 -27.399 1.00 97.81 97 CYS A C 1
ATOM 773 O O . CYS A 1 97 ? 30.161 1.226 -26.510 1.00 97.81 97 CYS A O 1
ATOM 775 N N . ARG A 1 98 ? 28.897 0.490 -28.216 1.00 98.06 98 ARG A N 1
ATOM 776 C CA . ARG A 1 98 ? 27.850 1.515 -28.088 1.00 98.06 98 ARG A CA 1
ATOM 777 C C . ARG A 1 98 ? 27.091 1.382 -26.772 1.00 98.06 98 ARG A C 1
ATOM 779 O O . ARG A 1 98 ? 26.797 2.394 -26.145 1.00 98.06 98 ARG A O 1
ATOM 786 N N . GLN A 1 99 ? 26.812 0.159 -26.322 1.00 97.62 99 GLN A N 1
ATOM 787 C CA . GLN A 1 99 ? 26.100 -0.070 -25.068 1.00 97.62 99 GLN A CA 1
ATOM 788 C C . GLN A 1 99 ? 26.882 0.474 -23.868 1.00 97.62 99 GLN A C 1
ATOM 790 O O . GLN A 1 99 ? 26.263 1.061 -22.986 1.00 97.62 99 GLN A O 1
ATOM 795 N N . LEU A 1 100 ? 28.218 0.372 -23.866 1.00 96.75 100 LEU A N 1
ATOM 796 C CA . LEU A 1 100 ? 29.069 0.942 -22.810 1.00 96.75 100 LEU A CA 1
ATOM 797 C C . LEU A 1 100 ? 28.973 2.472 -22.701 1.00 96.75 100 LEU A C 1
ATOM 799 O O . LEU A 1 100 ? 29.303 3.032 -21.657 1.00 96.75 100 LEU A O 1
ATOM 803 N N . LEU A 1 101 ? 28.540 3.151 -23.768 1.00 96.88 101 LEU A N 1
ATOM 804 C CA . LEU A 1 101 ? 28.326 4.602 -23.788 1.00 96.88 101 LEU A CA 1
ATOM 805 C C . LEU A 1 101 ? 26.955 4.999 -23.222 1.00 96.88 101 LEU A C 1
ATOM 807 O O . LEU A 1 101 ? 26.719 6.175 -22.946 1.00 96.88 101 LEU A O 1
ATOM 811 N N . LEU A 1 102 ? 26.048 4.034 -23.067 1.00 97.06 102 LEU A N 1
ATOM 812 C CA . LEU A 1 102 ? 24.690 4.227 -22.575 1.00 97.06 102 LEU A CA 1
ATOM 813 C C . LEU A 1 102 ? 24.531 3.615 -21.182 1.00 97.06 102 LEU A C 1
ATOM 815 O O . LEU A 1 102 ? 25.340 2.819 -20.710 1.00 97.06 102 LEU A O 1
ATOM 819 N N . SER A 1 103 ? 23.453 3.983 -20.494 1.00 97.19 103 SER A N 1
ATOM 820 C CA . SER A 1 103 ? 23.164 3.388 -19.191 1.00 97.19 103 SER A CA 1
ATOM 821 C C . SER A 1 103 ? 22.491 2.030 -19.370 1.00 97.19 103 SER A C 1
ATOM 823 O O . SER A 1 103 ? 21.539 1.896 -20.130 1.00 97.19 103 SER A O 1
ATOM 825 N N . ALA A 1 104 ? 22.936 1.009 -18.636 1.00 96.62 104 ALA A N 1
ATOM 826 C CA . ALA A 1 104 ? 22.257 -0.292 -18.609 1.00 96.62 104 ALA A CA 1
ATOM 827 C C . ALA A 1 104 ? 20.970 -0.275 -17.762 1.00 96.62 104 ALA A C 1
ATOM 829 O O . ALA A 1 104 ? 20.179 -1.214 -17.810 1.00 96.62 104 ALA A O 1
ATOM 830 N N . PHE A 1 105 ? 20.772 0.771 -16.960 1.00 97.75 105 PHE A N 1
ATOM 831 C CA . PHE A 1 105 ? 19.640 0.927 -16.057 1.00 97.75 105 PHE A CA 1
ATOM 832 C C . PHE A 1 105 ? 19.168 2.386 -16.023 1.00 97.75 105 PHE A C 1
ATOM 834 O O . PHE A 1 105 ? 19.922 3.300 -16.350 1.00 97.75 105 PHE A O 1
ATOM 841 N N . ALA A 1 106 ? 17.931 2.610 -15.591 1.00 97.62 106 ALA A N 1
ATOM 842 C CA . ALA A 1 106 ? 17.381 3.937 -15.329 1.00 97.62 106 ALA A CA 1
ATOM 843 C C . ALA A 1 106 ? 16.520 3.891 -14.062 1.00 97.62 106 ALA A C 1
ATOM 845 O O . ALA A 1 106 ? 15.858 2.891 -13.798 1.00 97.62 106 ALA A O 1
ATOM 846 N N . THR A 1 107 ? 16.529 4.956 -13.259 1.00 98.00 107 THR A N 1
ATOM 847 C CA . THR A 1 107 ? 15.636 5.082 -12.095 1.00 98.00 107 THR A CA 1
ATOM 848 C C . THR A 1 107 ? 14.848 6.375 -12.213 1.00 98.00 107 THR A C 1
ATOM 850 O O . THR A 1 107 ? 15.441 7.446 -12.304 1.00 98.00 107 THR A O 1
ATOM 853 N N . LEU A 1 108 ? 13.524 6.263 -12.208 1.00 98.00 108 LEU A N 1
ATOM 854 C CA . LEU A 1 108 ? 12.579 7.368 -12.332 1.00 98.00 108 LEU A CA 1
ATOM 855 C C . LEU A 1 108 ? 11.776 7.500 -11.040 1.00 98.00 108 LEU A C 1
ATOM 857 O O . LEU A 1 108 ? 11.363 6.493 -10.464 1.00 98.00 108 LEU A O 1
ATOM 861 N N . MET A 1 109 ? 11.548 8.729 -10.588 1.00 98.31 109 MET A N 1
ATOM 862 C CA . MET A 1 109 ? 10.681 8.997 -9.440 1.00 98.31 109 MET A CA 1
ATOM 863 C C . MET A 1 109 ? 9.211 8.962 -9.867 1.00 98.31 109 MET A C 1
ATOM 865 O O . MET A 1 109 ? 8.887 9.229 -11.025 1.00 98.31 109 MET A O 1
ATOM 869 N N . VAL A 1 110 ? 8.332 8.632 -8.925 1.00 98.06 110 VAL A N 1
ATOM 870 C CA . VAL A 1 110 ? 6.876 8.659 -9.091 1.00 98.06 110 VAL A CA 1
ATOM 871 C C . VAL A 1 110 ? 6.281 9.551 -8.014 1.00 98.06 110 VAL A C 1
ATOM 873 O O . VAL A 1 110 ? 6.574 9.348 -6.834 1.00 98.06 110 VAL A O 1
ATOM 876 N N . GLU A 1 111 ? 5.445 10.498 -8.426 1.00 96.19 111 GLU A N 1
ATOM 877 C CA . GLU A 1 111 ? 4.720 11.425 -7.555 1.00 96.19 111 GLU A CA 1
ATOM 878 C C . GLU A 1 111 ? 3.267 11.523 -8.026 1.00 96.19 111 GLU A C 1
ATOM 880 O O . GLU A 1 111 ? 2.995 11.571 -9.227 1.00 96.19 111 GLU A O 1
ATOM 885 N N . ASP A 1 112 ? 2.326 11.464 -7.083 1.00 92.75 112 ASP A N 1
ATOM 886 C CA . ASP A 1 112 ? 0.876 11.477 -7.325 1.00 92.75 112 ASP A CA 1
ATOM 887 C C . ASP A 1 112 ? 0.347 10.451 -8.353 1.00 92.75 112 ASP A C 1
ATOM 889 O O . ASP A 1 112 ? -0.802 10.520 -8.806 1.00 92.75 112 ASP A O 1
ATOM 893 N N . GLY A 1 113 ? 1.127 9.407 -8.634 1.00 92.81 113 GLY A N 1
ATOM 894 C CA . GLY A 1 113 ? 0.803 8.348 -9.587 1.00 92.81 113 GLY A CA 1
ATOM 895 C C . GLY A 1 113 ? 1.281 8.582 -11.020 1.00 92.81 113 GLY A C 1
ATOM 896 O O . GLY A 1 113 ? 0.835 7.859 -11.915 1.00 92.81 113 GLY A O 1
ATOM 897 N N . ASP A 1 114 ? 2.177 9.544 -11.252 1.00 96.12 114 ASP A N 1
ATOM 898 C CA . ASP A 1 114 ? 2.830 9.761 -12.547 1.00 96.12 114 ASP A CA 1
ATOM 899 C C . ASP A 1 114 ? 4.361 9.807 -12.415 1.00 96.12 114 ASP A C 1
ATOM 901 O O . ASP A 1 114 ? 4.915 10.023 -11.336 1.00 96.12 114 ASP A O 1
ATOM 905 N N . LEU A 1 115 ? 5.054 9.563 -13.527 1.00 97.62 115 LEU A N 1
ATOM 906 C CA . LEU A 1 115 ? 6.506 9.676 -13.606 1.00 97.62 115 LEU A CA 1
ATOM 907 C C . LEU A 1 115 ? 6.929 11.141 -13.493 1.00 97.62 115 LEU A C 1
ATOM 909 O O . LEU A 1 115 ? 6.453 11.997 -14.240 1.00 97.62 115 LEU A O 1
ATOM 913 N N . VAL A 1 116 ? 7.898 11.410 -12.623 1.00 97.81 116 VAL A N 1
ATOM 914 C CA . VAL A 1 116 ? 8.534 12.724 -12.516 1.00 97.81 116 VAL A CA 1
ATOM 915 C C . VAL A 1 116 ? 9.564 12.857 -13.634 1.00 97.81 116 VAL A C 1
ATOM 917 O O . VAL A 1 116 ? 10.677 12.335 -13.551 1.00 97.81 116 VAL A O 1
ATOM 920 N N . LEU A 1 117 ? 9.174 13.557 -14.695 1.00 97.62 117 LEU A N 1
ATOM 921 C CA . LEU A 1 117 ? 9.999 13.866 -15.858 1.00 97.62 117 LEU A CA 1
ATOM 922 C C . LEU A 1 117 ? 9.914 15.364 -16.160 1.00 97.62 117 LEU A C 1
ATOM 924 O O . LEU A 1 117 ? 8.874 15.997 -15.975 1.00 97.62 117 LEU A O 1
ATOM 928 N N . GLY A 1 118 ? 11.012 15.942 -16.647 1.00 97.44 118 GLY A N 1
ATOM 929 C CA . GLY A 1 118 ? 10.992 17.288 -17.209 1.00 97.44 118 GLY A CA 1
ATOM 930 C C . GLY A 1 118 ? 10.080 17.369 -18.436 1.00 97.44 118 GLY A C 1
ATOM 931 O O . GLY A 1 118 ? 9.831 16.368 -19.101 1.00 97.44 118 GLY A O 1
ATOM 932 N N . ARG A 1 119 ? 9.627 18.583 -18.780 1.00 95.94 119 ARG A N 1
ATOM 933 C CA . ARG A 1 119 ? 8.679 18.840 -19.887 1.00 95.94 119 ARG A CA 1
ATOM 934 C C . ARG A 1 119 ? 9.039 18.140 -21.202 1.00 95.94 119 ARG A C 1
ATOM 936 O O . ARG A 1 119 ? 8.143 17.739 -21.934 1.00 95.94 119 ARG A O 1
ATOM 943 N N . TRP A 1 120 ? 10.331 18.046 -21.494 1.00 97.44 120 TRP A N 1
ATOM 944 C CA . TRP A 1 120 ? 10.857 17.486 -22.735 1.00 97.44 120 TRP A CA 1
ATOM 945 C C . TRP A 1 120 ? 11.533 16.131 -22.531 1.00 97.44 120 TRP A C 1
ATOM 947 O O . TRP A 1 120 ? 12.117 15.615 -23.464 1.00 97.44 120 TRP A O 1
ATOM 957 N N . GLN A 1 121 ? 11.506 15.546 -21.332 1.00 98.38 121 GLN A N 1
ATOM 958 C CA . GLN A 1 121 ? 12.178 14.274 -21.082 1.00 98.38 121 GLN A CA 1
ATOM 959 C C . GLN A 1 121 ? 11.273 13.090 -21.416 1.00 98.38 121 GLN A C 1
ATOM 961 O O . GLN A 1 121 ? 10.144 13.000 -20.942 1.00 98.38 121 GLN A O 1
ATOM 966 N N . SER A 1 122 ? 11.827 12.158 -22.182 1.00 98.50 122 SER A N 1
ATOM 967 C CA . SER A 1 122 ? 11.267 10.850 -22.512 1.00 98.50 122 SER A CA 1
ATOM 968 C C . SER A 1 122 ? 12.294 9.769 -22.181 1.00 98.50 122 SER A C 1
ATOM 970 O O . SER A 1 122 ? 13.501 10.011 -22.233 1.00 98.50 122 SER A O 1
ATOM 972 N N . LEU A 1 123 ? 11.820 8.586 -21.802 1.00 98.44 123 LEU A N 1
ATOM 973 C CA . LEU A 1 123 ? 12.640 7.413 -21.524 1.00 98.44 123 LEU A CA 1
ATOM 974 C C . LEU A 1 123 ? 12.683 6.511 -22.761 1.00 98.44 123 LEU A C 1
ATOM 976 O O . LEU A 1 123 ? 11.655 6.001 -23.205 1.00 98.44 123 LEU A O 1
ATOM 980 N N . PHE A 1 124 ? 13.890 6.236 -23.243 1.00 98.50 124 PHE A N 1
ATOM 981 C CA . PHE A 1 124 ? 14.140 5.381 -24.394 1.00 98.50 124 PHE A CA 1
ATOM 982 C C . PHE A 1 124 ? 14.805 4.071 -23.994 1.00 98.50 124 PHE A C 1
ATOM 984 O O . PHE A 1 124 ? 15.746 4.057 -23.195 1.00 98.50 124 PHE A O 1
ATOM 991 N N . ALA A 1 125 ? 14.364 2.988 -24.628 1.00 98.38 125 ALA A N 1
ATOM 992 C CA . ALA A 1 125 ? 15.184 1.804 -24.818 1.00 98.38 125 ALA A CA 1
ATOM 993 C C . ALA A 1 125 ? 15.897 1.913 -26.169 1.00 98.38 125 ALA A C 1
ATOM 995 O O . ALA A 1 125 ? 15.251 2.033 -27.208 1.00 98.38 125 ALA A O 1
ATOM 996 N N . VAL A 1 126 ? 17.226 1.906 -26.140 1.00 98.50 126 VAL A N 1
ATOM 997 C CA . VAL A 1 126 ? 18.074 2.150 -27.308 1.00 98.50 126 VAL A CA 1
ATOM 998 C C . VAL A 1 126 ? 18.608 0.820 -27.818 1.00 98.50 126 VAL A C 1
ATOM 1000 O O . VAL A 1 126 ? 19.501 0.228 -27.207 1.00 98.50 126 VAL A O 1
ATOM 1003 N N . GLU A 1 127 ? 18.022 0.337 -28.909 1.00 98.44 127 GLU A N 1
ATOM 1004 C CA . GLU A 1 127 ? 18.495 -0.817 -29.672 1.00 98.44 127 GLU A CA 1
ATOM 1005 C C . GLU A 1 127 ? 19.793 -0.473 -30.392 1.00 98.44 127 GLU A C 1
ATOM 1007 O O . GLU A 1 127 ? 19.927 0.628 -30.922 1.00 98.44 127 GLU A O 1
ATOM 1012 N N . LEU A 1 128 ? 20.734 -1.415 -30.404 1.00 98.06 128 LEU A N 1
ATOM 1013 C CA . LEU A 1 128 ? 22.055 -1.247 -31.011 1.00 98.06 128 LEU A CA 1
ATOM 1014 C C . LEU A 1 128 ? 22.449 -2.426 -31.912 1.00 98.06 128 LEU A C 1
ATOM 1016 O O . LEU A 1 128 ? 23.500 -2.372 -32.540 1.00 98.06 128 LEU A O 1
ATOM 1020 N N . ASP A 1 129 ? 21.648 -3.494 -31.929 1.00 97.25 129 ASP A N 1
ATOM 1021 C CA . ASP A 1 129 ? 21.861 -4.730 -32.687 1.00 97.25 129 ASP A CA 1
ATOM 1022 C C . ASP A 1 129 ? 20.512 -5.299 -33.172 1.00 97.25 129 ASP A C 1
ATOM 1024 O O . ASP A 1 129 ? 20.227 -6.490 -33.030 1.00 97.25 129 ASP A O 1
ATOM 1028 N N . GLY A 1 130 ? 19.611 -4.429 -33.635 1.00 95.38 130 GLY A N 1
ATOM 1029 C CA . GLY A 1 130 ? 18.280 -4.822 -34.105 1.00 95.38 130 GLY A CA 1
ATOM 1030 C C . GLY A 1 130 ? 18.258 -5.285 -35.570 1.00 95.38 130 GLY A C 1
ATOM 1031 O O . GLY A 1 130 ? 19.269 -5.199 -36.271 1.00 95.38 130 GLY A O 1
ATOM 1032 N N . PRO A 1 131 ? 17.105 -5.762 -36.077 1.00 96.44 131 PRO A N 1
ATOM 1033 C CA . PRO A 1 131 ? 15.813 -5.913 -35.395 1.00 96.44 131 PRO A CA 1
ATOM 1034 C C . PRO A 1 131 ? 15.757 -7.137 -34.467 1.00 96.44 131 PRO A C 1
ATOM 1036 O O . PRO A 1 131 ? 16.173 -8.232 -34.847 1.00 96.44 131 PRO A O 1
ATOM 1039 N N . ARG A 1 132 ? 15.201 -6.988 -33.257 1.00 96.12 132 ARG A N 1
ATOM 1040 C CA . ARG A 1 132 ? 15.101 -8.062 -32.250 1.00 96.12 132 ARG A CA 1
ATOM 1041 C C . ARG A 1 132 ? 13.871 -7.943 -31.354 1.00 96.12 132 ARG A C 1
ATOM 1043 O O . ARG A 1 132 ? 13.255 -6.893 -31.222 1.00 96.12 132 ARG A O 1
ATOM 1050 N N . GLN A 1 133 ? 13.539 -9.045 -30.682 1.00 96.69 133 GLN A N 1
ATOM 1051 C CA . GLN A 1 133 ? 12.688 -9.010 -29.492 1.00 96.69 133 GLN A CA 1
ATOM 1052 C C . GLN A 1 133 ? 13.554 -8.676 -28.278 1.00 96.69 133 GLN A C 1
ATOM 1054 O O . GLN A 1 133 ? 14.561 -9.335 -28.011 1.00 96.69 133 GLN A O 1
ATOM 1059 N N . ARG A 1 134 ? 13.161 -7.639 -27.548 1.00 97.38 134 ARG A N 1
ATOM 1060 C CA . ARG A 1 134 ? 13.880 -7.083 -26.409 1.00 97.38 134 ARG A CA 1
ATOM 1061 C C . ARG A 1 134 ? 13.003 -7.082 -25.175 1.00 97.38 134 ARG A C 1
ATOM 1063 O O . ARG A 1 134 ? 11.777 -7.124 -25.235 1.00 97.38 134 ARG A O 1
ATOM 1070 N N . GLN A 1 135 ? 13.680 -7.040 -24.038 1.00 96.81 135 GLN A N 1
ATOM 1071 C CA . GLN A 1 135 ? 13.054 -7.095 -22.733 1.00 96.81 135 GLN A CA 1
ATOM 1072 C C . GLN A 1 135 ? 13.827 -6.217 -21.759 1.00 96.81 135 GLN A C 1
ATOM 1074 O O . GLN A 1 135 ? 15.057 -6.273 -21.702 1.00 96.81 135 GLN A O 1
ATOM 1079 N N . VAL A 1 136 ? 13.091 -5.445 -20.970 1.00 97.75 136 VAL A N 1
ATOM 1080 C CA . VAL A 1 136 ? 13.620 -4.666 -19.848 1.00 97.75 136 VAL A CA 1
ATOM 1081 C C . VAL A 1 136 ? 12.956 -5.175 -18.572 1.00 97.75 136 VAL A C 1
ATOM 1083 O O . VAL A 1 136 ? 11.749 -5.425 -18.549 1.00 97.75 136 VAL A O 1
ATOM 1086 N N . ALA A 1 137 ? 13.742 -5.375 -17.516 1.00 97.62 137 ALA A N 1
ATOM 1087 C CA . ALA A 1 137 ? 13.227 -5.696 -16.192 1.00 97.62 137 ALA A CA 1
ATOM 1088 C C . ALA A 1 137 ? 12.836 -4.410 -15.462 1.00 97.62 137 ALA A C 1
ATOM 1090 O O . ALA A 1 137 ? 13.557 -3.417 -15.521 1.00 97.62 137 ALA A O 1
ATOM 1091 N N . LEU A 1 138 ? 11.695 -4.435 -14.779 1.00 97.12 138 LEU A N 1
ATOM 1092 C CA . LEU A 1 138 ? 11.156 -3.320 -14.013 1.00 97.12 138 LEU A CA 1
ATOM 1093 C C . LEU A 1 138 ? 11.008 -3.731 -12.551 1.00 97.12 138 LEU A C 1
ATOM 1095 O O . LEU A 1 138 ? 10.525 -4.825 -12.243 1.00 97.12 138 LEU A O 1
ATOM 1099 N N . GLN A 1 139 ? 11.344 -2.814 -11.654 1.00 97.25 139 GLN A N 1
ATOM 1100 C CA . GLN A 1 139 ? 11.048 -2.903 -10.235 1.00 97.25 139 GLN A CA 1
ATOM 1101 C C . GLN A 1 139 ? 10.377 -1.613 -9.765 1.00 97.25 139 GLN A C 1
ATOM 1103 O O . GLN A 1 139 ? 10.891 -0.518 -9.973 1.00 97.25 139 GLN A O 1
ATOM 1108 N N . LEU A 1 140 ? 9.213 -1.756 -9.135 1.00 95.56 140 LEU A N 1
ATOM 1109 C CA . LEU A 1 140 ? 8.443 -0.653 -8.567 1.00 95.56 140 LEU A CA 1
ATOM 1110 C C . LEU A 1 140 ? 8.473 -0.741 -7.045 1.00 95.56 140 LEU A C 1
ATOM 1112 O O . LEU A 1 140 ? 8.057 -1.766 -6.489 1.00 95.56 140 LEU A O 1
ATOM 1116 N N . ASP A 1 141 ? 8.907 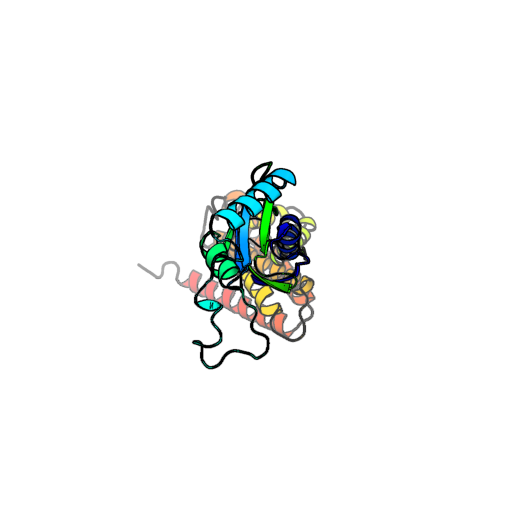0.339 -6.398 1.00 94.19 141 ASP A N 1
ATOM 1117 C CA . ASP A 1 141 ? 9.021 0.451 -4.944 1.00 94.19 141 ASP A CA 1
ATOM 1118 C C . ASP A 1 141 ? 8.411 1.778 -4.464 1.00 94.19 141 ASP A C 1
ATOM 1120 O O . ASP A 1 141 ? 8.731 2.844 -4.992 1.00 94.19 141 ASP A O 1
ATOM 1124 N N . GLY A 1 142 ? 7.552 1.725 -3.443 1.00 93.25 142 GLY A N 1
ATOM 1125 C CA . GLY A 1 142 ? 6.933 2.906 -2.838 1.00 93.25 142 GLY A CA 1
ATOM 1126 C C . GLY A 1 142 ? 5.533 2.649 -2.286 1.00 93.25 142 GLY A C 1
ATOM 1127 O O . GLY A 1 142 ? 5.146 1.506 -2.032 1.00 93.25 142 GLY A O 1
ATOM 1128 N N . GLU A 1 143 ? 4.783 3.728 -2.088 1.00 90.31 143 GLU A N 1
ATOM 1129 C CA . GLU A 1 143 ? 3.404 3.721 -1.612 1.00 90.31 143 GLU A CA 1
ATOM 1130 C C . GLU A 1 143 ? 2.463 3.239 -2.719 1.00 90.31 143 GLU A C 1
ATOM 1132 O O . GLU A 1 143 ? 2.168 3.960 -3.672 1.00 90.31 143 GLU A O 1
ATOM 1137 N N . ILE A 1 144 ? 1.986 2.003 -2.592 1.00 84.56 144 ILE A N 1
ATOM 1138 C CA . ILE A 1 144 ? 1.050 1.399 -3.538 1.00 84.56 144 ILE A CA 1
ATOM 1139 C C . ILE A 1 144 ? -0.359 1.426 -2.948 1.00 84.56 144 ILE A C 1
ATOM 1141 O O . ILE A 1 144 ? -0.650 0.732 -1.972 1.00 84.56 144 ILE A O 1
ATOM 1145 N N . VAL A 1 145 ? -1.252 2.173 -3.592 1.00 71.75 145 VAL A N 1
ATOM 1146 C CA . VAL A 1 145 ? -2.685 2.181 -3.301 1.00 71.75 145 VAL A CA 1
ATOM 1147 C C . VAL A 1 145 ? -3.352 1.163 -4.221 1.00 71.75 145 VAL A C 1
ATOM 1149 O O . VAL A 1 145 ? -3.510 1.381 -5.422 1.00 71.75 145 VAL A O 1
ATOM 1152 N N . ARG A 1 146 ? -3.726 0.004 -3.671 1.00 63.75 146 ARG A N 1
ATOM 1153 C CA . ARG A 1 146 ? -4.438 -1.027 -4.436 1.00 63.75 146 ARG A CA 1
ATOM 1154 C C . ARG A 1 146 ? -5.815 -0.501 -4.840 1.00 63.75 146 ARG A C 1
ATOM 1156 O O . ARG A 1 146 ? -6.578 -0.065 -3.990 1.00 63.75 146 ARG A O 1
ATOM 1163 N N . ARG A 1 147 ? -6.143 -0.608 -6.132 1.00 48.97 147 ARG A N 1
ATOM 1164 C CA . ARG A 1 147 ? -7.377 -0.105 -6.770 1.00 48.97 147 ARG A CA 1
ATOM 1165 C C . ARG A 1 147 ? -8.673 -0.839 -6.367 1.00 48.97 147 ARG A C 1
ATOM 1167 O O . ARG A 1 147 ? -9.687 -0.675 -7.033 1.00 48.97 147 ARG A O 1
ATOM 1174 N N . ASP A 1 148 ? -8.636 -1.599 -5.275 1.00 46.28 148 ASP A N 1
ATOM 1175 C CA . ASP A 1 148 ? -9.812 -2.087 -4.560 1.00 46.28 148 ASP A CA 1
ATOM 1176 C C . ASP A 1 148 ? -9.983 -1.221 -3.304 1.00 46.28 148 ASP A C 1
ATOM 1178 O O . ASP A 1 148 ? -9.572 -1.619 -2.212 1.00 46.28 148 ASP A O 1
ATOM 1182 N N . GLU A 1 149 ? -10.640 -0.065 -3.410 1.00 46.59 149 GLU A N 1
ATOM 1183 C CA . GLU A 1 149 ? -11.321 0.513 -2.241 1.00 46.59 149 GLU A CA 1
ATOM 1184 C C . GLU A 1 149 ? -12.568 -0.337 -1.937 1.00 46.59 149 GLU A C 1
ATOM 1186 O O . GLU A 1 149 ? -13.718 0.087 -2.022 1.00 46.59 149 GLU A O 1
ATOM 1191 N N . LYS A 1 150 ? -12.323 -1.592 -1.539 1.00 51.88 150 LYS A N 1
ATOM 1192 C CA . LYS A 1 150 ? -13.097 -2.188 -0.456 1.00 51.88 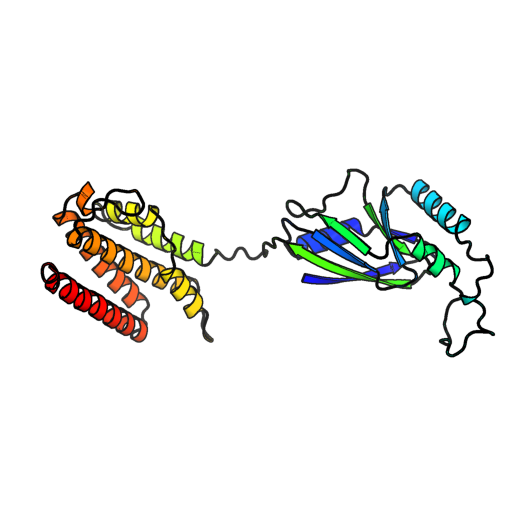150 LYS A CA 1
ATOM 1193 C C . LYS A 1 150 ? -12.928 -1.230 0.714 1.00 51.88 150 LYS A C 1
ATOM 1195 O O . LYS A 1 150 ? -11.791 -0.934 1.079 1.00 51.88 150 LYS A O 1
ATOM 1200 N N . VAL A 1 151 ? -14.038 -0.747 1.270 1.00 61.94 151 VAL A N 1
ATOM 1201 C CA . VAL A 1 151 ? -14.055 -0.010 2.540 1.00 61.94 151 VAL A CA 1
ATOM 1202 C C . VAL A 1 151 ? -13.037 -0.663 3.471 1.00 61.94 151 VAL A C 1
ATOM 1204 O O . VAL A 1 151 ? -13.107 -1.879 3.687 1.00 61.94 151 VAL A O 1
ATOM 1207 N N . SER A 1 152 ? -12.036 0.101 3.925 1.00 79.38 152 SER A N 1
ATOM 1208 C CA . SER A 1 152 ? -10.992 -0.469 4.773 1.00 79.38 152 SER A CA 1
ATOM 1209 C C . SER A 1 152 ? -11.664 -1.146 5.967 1.00 79.38 152 SER A C 1
ATOM 1211 O O . SER A 1 152 ? -12.698 -0.684 6.452 1.00 79.38 152 SER A O 1
ATOM 1213 N N . LEU A 1 153 ? -11.117 -2.272 6.428 1.00 84.25 153 LEU A N 1
ATOM 1214 C CA . LEU A 1 153 ? -11.680 -2.977 7.582 1.00 84.25 153 LEU A CA 1
ATOM 1215 C C . LEU A 1 153 ? -11.861 -2.000 8.761 1.00 84.25 153 LEU A C 1
ATOM 1217 O O . LEU A 1 153 ? -12.913 -1.971 9.392 1.00 84.25 153 LEU A O 1
ATOM 1221 N N . GLU A 1 154 ? -10.895 -1.111 8.975 1.00 86.19 154 GLU A N 1
ATOM 1222 C CA . GLU A 1 154 ? -10.973 -0.049 9.981 1.00 86.19 154 GLU A CA 1
ATOM 1223 C C . GLU A 1 154 ? -12.156 0.907 9.734 1.00 86.19 154 GLU A C 1
ATOM 1225 O O . GLU A 1 154 ? -12.923 1.175 10.658 1.00 86.19 154 GLU A O 1
ATOM 1230 N N . ALA A 1 155 ? -12.382 1.345 8.491 1.00 90.25 155 ALA A N 1
ATOM 1231 C CA . ALA A 1 155 ? -13.526 2.186 8.140 1.00 90.25 155 ALA A CA 1
ATOM 1232 C C . ALA A 1 155 ? -14.874 1.479 8.352 1.00 90.25 155 ALA A C 1
ATOM 1234 O O . ALA A 1 155 ? -15.829 2.128 8.771 1.00 90.25 155 ALA A O 1
ATOM 1235 N N . LEU A 1 156 ? -14.968 0.161 8.133 1.00 92.94 156 LEU A N 1
ATOM 1236 C CA . LEU A 1 156 ? -16.188 -0.597 8.443 1.00 92.94 156 LEU A CA 1
ATOM 1237 C C . LEU A 1 156 ? -16.515 -0.568 9.943 1.00 92.94 156 LEU A C 1
ATOM 1239 O O . LEU A 1 156 ? -17.684 -0.455 10.306 1.00 92.94 156 LEU A O 1
ATOM 1243 N N . VAL A 1 157 ? -15.503 -0.637 10.815 1.00 95.12 157 VAL A N 1
ATOM 1244 C CA . VAL A 1 157 ? -15.708 -0.567 12.275 1.00 95.12 157 VAL A CA 1
ATOM 1245 C C . VAL A 1 157 ? -16.135 0.830 12.688 1.00 95.12 157 VAL A C 1
ATOM 1247 O O . VAL A 1 157 ? -17.083 0.965 13.454 1.00 95.12 157 VAL A O 1
ATOM 1250 N N . GLU A 1 158 ? -15.477 1.867 12.173 1.00 94.31 158 GLU A N 1
ATOM 1251 C CA . GLU A 1 158 ? -15.835 3.249 12.506 1.00 94.31 158 GLU A CA 1
ATOM 1252 C C . GLU A 1 158 ? -17.247 3.603 12.002 1.00 94.31 158 GLU A C 1
ATOM 1254 O O . GLU A 1 158 ? -18.021 4.225 12.731 1.00 94.31 158 GLU A O 1
ATOM 1259 N N . LEU A 1 159 ? -17.638 3.130 10.811 1.00 94.12 159 LEU A N 1
ATOM 1260 C CA . LEU A 1 159 ? -19.008 3.269 10.304 1.00 94.12 159 LEU A CA 1
ATOM 1261 C C . LEU A 1 159 ? -20.025 2.548 11.191 1.00 94.12 159 LEU A C 1
ATOM 1263 O O . LEU A 1 159 ? -21.080 3.106 11.488 1.00 94.12 159 LEU A O 1
ATOM 1267 N N . GLU A 1 160 ? -19.718 1.330 11.635 1.00 95.94 160 GLU A N 1
ATOM 1268 C CA . GLU A 1 160 ? -20.615 0.574 12.504 1.00 95.94 160 GLU A CA 1
ATOM 1269 C C . GLU A 1 160 ? -20.728 1.200 13.902 1.00 95.94 160 GLU A C 1
ATOM 1271 O O . GLU A 1 160 ? -21.835 1.333 14.423 1.00 95.94 160 GLU A O 1
ATOM 1276 N N . LEU A 1 161 ? -19.623 1.668 14.493 1.00 96.12 161 LEU A N 1
ATOM 1277 C CA . LEU A 1 161 ? -19.634 2.426 15.749 1.00 96.12 161 LEU A CA 1
ATOM 1278 C C . LEU A 1 161 ? -20.495 3.687 15.622 1.00 96.12 161 LEU A C 1
ATOM 1280 O O . LEU A 1 161 ? -21.377 3.919 16.452 1.00 96.12 161 LEU A O 1
ATOM 1284 N N . ALA A 1 162 ? -20.294 4.469 14.559 1.00 95.12 162 ALA A N 1
ATOM 1285 C CA . ALA A 1 162 ? -21.098 5.654 14.286 1.00 95.12 162 ALA A CA 1
ATOM 1286 C C . ALA A 1 162 ? -22.583 5.299 14.131 1.00 95.12 162 ALA A C 1
ATOM 1288 O O . ALA A 1 162 ? -23.434 5.939 14.752 1.00 95.12 162 ALA A O 1
ATOM 1289 N N . ARG A 1 163 ? -22.904 4.238 13.380 1.00 95.69 163 ARG A N 1
ATOM 1290 C CA . ARG A 1 163 ? -24.278 3.755 13.193 1.00 95.69 163 ARG A CA 1
ATOM 1291 C C . ARG A 1 163 ? -24.935 3.398 14.522 1.00 95.69 163 ARG A C 1
ATOM 1293 O O . ARG A 1 163 ? -26.075 3.795 14.754 1.00 95.69 163 ARG A O 1
ATOM 1300 N N . GLN A 1 164 ? -24.228 2.685 15.399 1.00 95.94 164 GLN A N 1
ATOM 1301 C CA . GLN A 1 164 ? -24.735 2.318 16.721 1.00 95.94 164 GLN A CA 1
ATOM 1302 C C . GLN A 1 164 ? -25.010 3.550 17.589 1.00 95.94 164 GLN A C 1
ATOM 1304 O O . GLN A 1 164 ? -26.059 3.598 18.226 1.00 95.94 164 GLN A O 1
ATOM 1309 N N . LEU A 1 165 ? -24.112 4.536 17.595 1.00 94.75 165 LEU A N 1
ATOM 1310 C CA . LEU A 1 165 ? -24.238 5.750 18.410 1.00 94.75 165 LEU A CA 1
ATOM 1311 C C . LEU A 1 165 ? -25.260 6.752 17.852 1.00 94.75 165 LEU A C 1
ATOM 1313 O O . LEU A 1 165 ? -25.786 7.582 18.590 1.00 94.75 165 LEU A O 1
ATOM 1317 N N . MET A 1 166 ? -25.539 6.721 16.547 1.00 93.62 166 MET A N 1
ATOM 1318 C CA . MET A 1 166 ? -26.562 7.570 15.925 1.00 93.62 166 MET A CA 1
ATOM 1319 C C . MET A 1 166 ? -27.986 7.183 16.325 1.00 93.62 166 MET A C 1
ATOM 1321 O O . MET A 1 166 ? -28.855 8.048 16.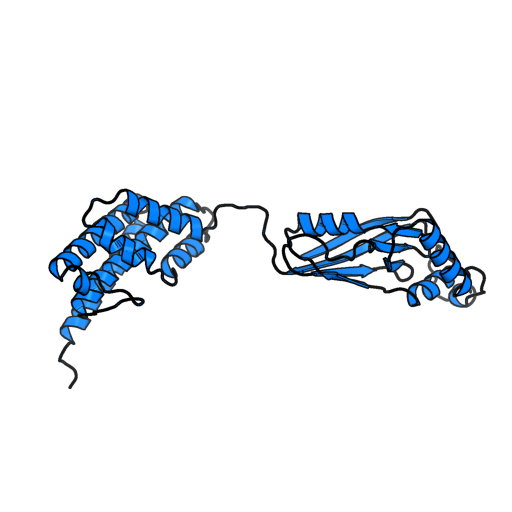346 1.00 93.62 166 MET A O 1
ATOM 1325 N N . VAL A 1 167 ? -28.227 5.903 16.613 1.00 92.75 167 VAL A N 1
ATOM 1326 C CA . VAL A 1 167 ? -29.563 5.391 16.961 1.00 92.75 167 VAL A CA 1
ATOM 1327 C C . VAL A 1 167 ? -29.800 5.289 18.467 1.00 92.75 167 VAL A C 1
ATOM 1329 O O . VAL A 1 167 ? -30.905 4.946 18.884 1.00 92.75 167 VAL A O 1
ATOM 1332 N N . ASP A 1 168 ? -28.779 5.554 19.285 1.00 94.75 168 ASP A N 1
ATOM 1333 C CA . ASP A 1 168 ? -28.920 5.540 20.738 1.00 94.75 168 ASP A CA 1
ATOM 1334 C C . ASP A 1 168 ? -29.712 6.754 21.241 1.00 94.75 168 ASP A C 1
ATOM 1336 O O . ASP A 1 168 ? -29.552 7.861 20.719 1.00 94.75 168 ASP A O 1
ATOM 1340 N N . PRO A 1 169 ? -30.551 6.577 22.275 1.00 93.69 169 PRO A N 1
ATOM 1341 C CA . PRO A 1 169 ? -31.313 7.668 22.846 1.00 93.69 169 PRO A CA 1
ATOM 1342 C C . PRO A 1 169 ? -30.412 8.604 23.653 1.00 93.69 169 PRO A C 1
ATOM 1344 O O . PRO A 1 169 ? -29.501 8.188 24.380 1.00 93.69 169 PRO A O 1
ATOM 1347 N N . GLU A 1 170 ? -30.732 9.891 23.598 1.00 90.75 170 GLU A N 1
ATOM 1348 C CA . GLU A 1 170 ? -30.253 10.812 24.616 1.00 90.75 170 GLU A CA 1
ATOM 1349 C C . GLU A 1 170 ? -30.986 10.545 25.944 1.00 90.75 170 GLU A C 1
ATOM 1351 O O . GLU A 1 170 ? -32.162 10.172 25.947 1.00 90.75 170 GLU A O 1
ATOM 1356 N N . PRO A 1 171 ? -30.305 10.710 27.086 1.00 90.88 171 PRO A N 1
ATOM 1357 C CA . PRO A 1 171 ? -29.018 11.390 27.214 1.00 90.88 171 PRO A CA 1
ATOM 1358 C C . PRO A 1 171 ? -27.804 10.443 27.351 1.00 90.88 171 PRO A C 1
ATOM 1360 O O . PRO A 1 171 ? -26.773 10.819 27.908 1.00 90.88 171 PRO A O 1
ATOM 1363 N N . VAL A 1 172 ? -27.938 9.188 26.904 1.00 92.50 172 VAL A N 1
ATOM 1364 C CA . VAL A 1 172 ? -26.905 8.145 27.045 1.00 92.50 172 VAL A CA 1
ATOM 1365 C C . VAL A 1 172 ? -25.939 8.133 25.854 1.00 92.50 172 VAL A C 1
ATOM 1367 O O . VAL A 1 172 ? -24.767 7.781 25.998 1.00 92.50 172 VAL A O 1
ATOM 1370 N N . ALA A 1 173 ? -26.401 8.558 24.675 1.00 93.06 173 ALA A N 1
ATOM 1371 C CA . ALA A 1 173 ? -25.595 8.612 23.459 1.00 93.06 173 ALA A CA 1
ATOM 1372 C C . ALA A 1 173 ? -24.421 9.602 23.560 1.00 93.06 173 ALA A C 1
ATOM 1374 O O . ALA A 1 173 ? -23.285 9.240 23.242 1.00 93.06 173 ALA A O 1
ATOM 1375 N N . SER A 1 174 ? -24.671 10.833 24.023 1.00 94.38 174 SER A N 1
ATOM 1376 C CA . SER A 1 174 ? -23.663 11.901 24.065 1.00 94.38 174 SER A CA 1
ATOM 1377 C C . SER A 1 174 ? -22.388 11.545 24.858 1.00 94.38 174 SER A C 1
ATOM 1379 O O . SER A 1 174 ? -21.298 11.679 24.291 1.00 94.38 174 SER A O 1
ATOM 1381 N N . PRO A 1 175 ? -22.454 11.032 26.106 1.00 94.81 175 PRO A N 1
ATOM 1382 C CA . PRO A 1 175 ? -21.260 10.649 26.866 1.00 94.81 175 PRO A CA 1
ATOM 1383 C C . PRO A 1 175 ? -20.370 9.624 26.149 1.00 94.81 175 PRO A C 1
ATOM 1385 O O . PRO A 1 175 ? -19.157 9.817 26.044 1.00 94.81 175 PRO A O 1
ATOM 1388 N N . MET A 1 176 ? -20.969 8.559 25.606 1.00 95.81 176 MET A N 1
ATOM 1389 C CA . MET A 1 176 ? -20.222 7.515 24.902 1.00 95.81 176 MET A CA 1
ATOM 1390 C C . MET A 1 176 ? -19.648 8.022 23.582 1.00 95.81 176 MET A C 1
ATOM 1392 O O . MET A 1 176 ? -18.498 7.726 23.262 1.00 95.81 176 MET A O 1
ATOM 1396 N N . ARG A 1 177 ? -20.403 8.839 22.836 1.00 94.62 177 ARG A N 1
ATOM 1397 C CA . ARG A 1 177 ? -19.919 9.459 21.598 1.00 94.62 177 ARG A CA 1
ATOM 1398 C C . ARG A 1 177 ? -18.640 10.254 21.848 1.00 94.62 177 ARG A C 1
ATOM 1400 O O . ARG A 1 177 ? -17.650 10.027 21.160 1.00 94.62 177 ARG A O 1
ATOM 1407 N N . ARG A 1 178 ? -18.611 11.097 22.888 1.00 91.88 178 ARG A N 1
ATOM 1408 C CA . ARG A 1 178 ? -17.412 11.880 23.242 1.00 91.88 178 ARG A CA 1
ATOM 1409 C C . ARG A 1 178 ? -16.208 11.002 23.583 1.00 91.88 178 ARG A C 1
ATOM 1411 O O . ARG A 1 178 ? -15.080 11.385 23.262 1.00 91.88 178 ARG A O 1
ATOM 1418 N N . LEU A 1 179 ? -16.437 9.857 24.234 1.00 92.25 179 LEU A N 1
ATOM 1419 C CA . LEU A 1 179 ? -15.388 8.902 24.595 1.00 92.25 179 LEU A CA 1
ATOM 1420 C C . LEU A 1 179 ? -14.848 8.149 23.369 1.00 92.25 179 LEU A C 1
ATOM 1422 O O . LEU A 1 179 ? -13.631 8.030 23.215 1.00 92.25 179 LEU A O 1
ATOM 1426 N N . VAL A 1 180 ? -15.726 7.703 22.468 1.00 92.25 180 VAL A N 1
ATOM 1427 C CA . VAL A 1 180 ? -15.335 7.049 21.208 1.00 92.25 180 VAL A CA 1
ATOM 1428 C C . VAL A 1 180 ? -14.586 8.026 20.294 1.00 92.25 180 VAL A C 1
ATOM 1430 O O . VAL A 1 180 ? -13.535 7.667 19.756 1.00 92.25 180 VAL A O 1
ATOM 1433 N N . GLU A 1 181 ? -15.060 9.274 20.190 1.00 90.19 181 GLU A N 1
ATOM 1434 C CA . GLU A 1 181 ? -14.429 10.373 19.441 1.00 90.19 181 GLU A CA 1
ATOM 1435 C C . GLU A 1 181 ? -13.096 10.831 20.042 1.00 90.19 181 GLU A C 1
ATOM 1437 O O . GLU A 1 181 ? -12.252 11.368 19.328 1.00 90.19 181 GLU A O 1
ATOM 1442 N N . ALA A 1 182 ? -12.862 10.609 21.341 1.00 87.56 182 ALA A N 1
ATOM 1443 C CA . ALA A 1 182 ? -11.545 10.827 21.944 1.00 87.56 182 ALA A CA 1
ATOM 1444 C C . ALA A 1 182 ? -10.478 9.861 21.380 1.00 87.56 182 ALA A C 1
ATOM 1446 O O . ALA A 1 182 ? -9.298 9.971 21.717 1.00 87.56 182 ALA A O 1
ATOM 1447 N N . GLY A 1 183 ? -10.878 8.909 20.530 1.00 85.44 183 GLY A N 1
ATOM 1448 C CA . GLY A 1 183 ? -9.988 8.036 19.777 1.00 85.44 183 GLY A CA 1
ATOM 1449 C C . GLY A 1 183 ? -9.568 6.819 20.583 1.00 85.44 183 GLY A C 1
ATOM 1450 O O . GLY A 1 183 ? -10.334 6.299 21.384 1.00 85.44 183 GLY A O 1
ATOM 1451 N N . GLY A 1 184 ? -8.363 6.316 20.347 1.00 85.12 184 GLY A N 1
ATOM 1452 C CA . GLY A 1 184 ? -7.828 5.106 20.965 1.00 85.12 184 GLY A CA 1
ATOM 1453 C C . GLY A 1 184 ? -7.008 4.308 19.960 1.00 85.12 184 GLY A C 1
ATOM 1454 O O . GLY A 1 184 ? -7.034 4.582 18.767 1.00 85.12 184 GLY A O 1
ATOM 1455 N N . LYS A 1 185 ? -6.272 3.294 20.425 1.00 88.75 185 LYS A N 1
ATOM 1456 C CA . LYS A 1 185 ? -5.428 2.474 19.533 1.00 88.75 185 LYS A CA 1
ATOM 1457 C C . LYS A 1 185 ? -6.221 1.454 18.701 1.00 88.75 185 LYS A C 1
ATOM 1459 O O . LYS A 1 185 ? -5.625 0.771 17.877 1.00 88.75 185 LYS A O 1
ATOM 1464 N N . ARG A 1 186 ? -7.521 1.281 18.986 1.00 91.00 186 ARG A N 1
ATOM 1465 C CA . ARG A 1 186 ? -8.429 0.299 18.356 1.00 91.00 186 ARG A CA 1
ATOM 1466 C C . ARG A 1 186 ? -7.858 -1.127 18.270 1.00 91.00 186 ARG A C 1
ATOM 1468 O O . ARG A 1 186 ? -8.158 -1.880 17.349 1.00 91.00 186 ARG A O 1
ATOM 1475 N N . LEU A 1 187 ? -7.055 -1.529 19.262 1.00 93.50 187 LEU A N 1
ATOM 1476 C CA . LEU A 1 187 ? -6.400 -2.843 19.265 1.00 93.50 187 LEU A CA 1
ATOM 1477 C C . LEU A 1 187 ? -7.418 -3.992 19.276 1.00 93.50 187 LEU A C 1
ATOM 1479 O O . LEU A 1 187 ? -7.238 -4.966 18.555 1.00 93.50 187 LEU A O 1
ATOM 1483 N N . ARG A 1 188 ? -8.500 -3.868 20.057 1.00 94.00 188 ARG A N 1
ATOM 1484 C CA . ARG A 1 188 ? -9.539 -4.902 20.182 1.00 94.00 188 ARG A CA 1
ATOM 1485 C C . ARG A 1 188 ? -10.316 -5.101 18.873 1.00 94.00 188 ARG A C 1
ATOM 1487 O O . ARG A 1 188 ? -10.324 -6.236 18.397 1.00 94.00 188 ARG A O 1
ATOM 1494 N N . PRO A 1 189 ? -10.862 -4.047 18.227 1.00 95.38 189 PRO A N 1
ATOM 1495 C CA . PRO A 1 189 ? -11.405 -4.154 16.876 1.00 95.38 189 PRO A CA 1
ATOM 1496 C C . PRO A 1 189 ? -10.460 -4.820 15.885 1.00 95.38 189 PRO A C 1
ATOM 1498 O O . PRO A 1 189 ? -10.851 -5.746 15.181 1.00 95.38 189 PRO A O 1
ATOM 1501 N N . LYS A 1 190 ? -9.190 -4.402 15.871 1.00 93.50 190 LYS A N 1
ATOM 1502 C CA . LYS A 1 190 ? -8.205 -4.919 14.920 1.00 93.50 190 LYS A CA 1
ATOM 1503 C C . LYS A 1 190 ? -7.934 -6.409 15.128 1.00 93.50 190 LYS A C 1
ATOM 1505 O O . LYS A 1 190 ? -7.860 -7.154 14.157 1.00 93.50 190 LYS A O 1
ATOM 1510 N N . LEU A 1 191 ? -7.854 -6.865 16.380 1.00 94.31 191 LEU A N 1
ATOM 1511 C CA . LEU A 1 191 ? -7.732 -8.290 16.700 1.00 94.31 191 LEU A CA 1
ATOM 1512 C C . LEU A 1 191 ? -8.953 -9.089 16.236 1.00 94.31 191 LEU A C 1
ATOM 1514 O O . LEU A 1 191 ? -8.780 -10.140 15.621 1.00 94.31 191 LEU A O 1
ATOM 1518 N N . VAL A 1 192 ? -10.171 -8.590 16.470 1.00 94.25 192 VAL A N 1
ATOM 1519 C CA . VAL A 1 192 ? -11.407 -9.226 15.976 1.00 94.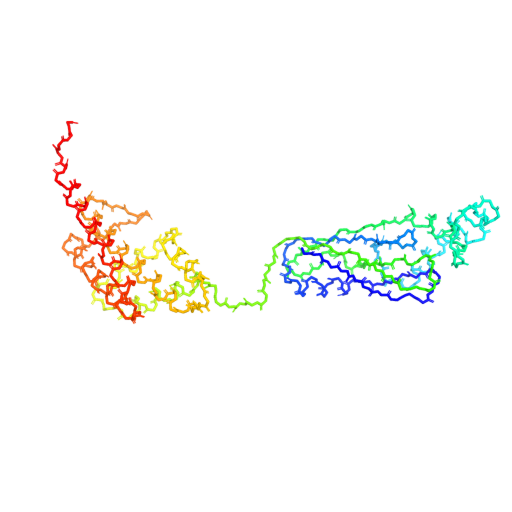25 192 VAL A CA 1
ATOM 1520 C C . VAL A 1 192 ? -11.375 -9.358 14.451 1.00 94.25 192 VAL A C 1
ATOM 1522 O O . VAL A 1 192 ? -11.643 -10.430 13.921 1.00 94.25 192 VAL A O 1
ATOM 1525 N N . GLN A 1 193 ? -10.983 -8.307 13.733 1.00 92.25 193 GLN A N 1
ATOM 1526 C CA . GLN A 1 193 ? -10.932 -8.327 12.269 1.00 92.25 193 GLN A CA 1
ATOM 1527 C C . GLN A 1 193 ? -9.869 -9.267 11.708 1.00 92.25 193 GLN A C 1
ATOM 1529 O O . GLN A 1 193 ? -10.143 -10.014 10.771 1.00 92.25 193 GLN A O 1
ATOM 1534 N N . LEU A 1 194 ? -8.668 -9.259 12.291 1.00 91.75 194 LEU A N 1
ATOM 1535 C CA . LEU A 1 194 ? -7.586 -10.153 11.880 1.00 91.75 194 LEU A CA 1
ATOM 1536 C C . LEU A 1 194 ? -7.961 -11.616 12.127 1.00 91.75 194 LEU A C 1
ATOM 1538 O O . LEU A 1 194 ? -7.758 -12.461 11.259 1.00 91.75 194 LEU A O 1
ATOM 1542 N N . THR A 1 195 ? -8.551 -11.913 13.287 1.00 91.50 195 THR A N 1
ATOM 1543 C CA . THR A 1 195 ? -8.961 -13.279 13.642 1.00 91.50 195 THR A CA 1
ATOM 1544 C C . THR A 1 195 ? -10.180 -13.756 12.858 1.00 91.50 195 THR A C 1
ATOM 1546 O O . THR A 1 195 ? -10.228 -14.924 12.491 1.00 91.50 195 THR A O 1
ATOM 1549 N N . ALA A 1 196 ? -11.111 -12.870 12.495 1.00 89.56 196 ALA A N 1
ATOM 1550 C CA . ALA A 1 196 ? -12.227 -13.194 11.602 1.00 89.56 196 ALA A CA 1
ATOM 1551 C C . ALA A 1 196 ? -11.783 -13.507 10.156 1.00 89.56 196 ALA A C 1
ATOM 1553 O O . ALA A 1 196 ? -12.553 -14.063 9.370 1.00 89.56 196 ALA A O 1
ATOM 1554 N N . GLY A 1 197 ? -10.546 -13.157 9.792 1.00 85.62 197 GLY A N 1
ATOM 1555 C CA . GLY A 1 197 ? -9.905 -13.593 8.551 1.00 85.62 197 GLY A CA 1
ATOM 1556 C C . GLY A 1 197 ? -9.328 -15.012 8.615 1.00 85.62 197 GLY A C 1
ATOM 1557 O O . GLY A 1 197 ? -8.961 -15.565 7.580 1.00 85.62 197 GLY A O 1
ATOM 1558 N N . ILE A 1 198 ? -9.236 -15.615 9.805 1.00 86.12 198 ILE A N 1
ATOM 1559 C CA . ILE A 1 198 ? -8.674 -16.953 9.996 1.00 86.12 198 ILE A CA 1
ATOM 1560 C C . ILE A 1 198 ? -9.784 -17.987 9.800 1.00 86.12 198 ILE A C 1
ATOM 1562 O O . ILE A 1 198 ? -10.626 -18.204 10.667 1.00 86.12 198 ILE A O 1
ATOM 1566 N N . GLY A 1 199 ? -9.763 -18.660 8.652 1.00 78.81 199 GLY A N 1
ATOM 1567 C CA . GLY A 1 199 ? -10.655 -19.776 8.353 1.00 78.81 199 GLY A CA 1
ATOM 1568 C C . GLY A 1 199 ? -11.286 -19.691 6.963 1.00 78.81 199 GLY A C 1
ATOM 1569 O O . GLY A 1 199 ? -11.099 -18.718 6.239 1.00 78.81 199 GLY A O 1
ATOM 1570 N N . PRO A 1 200 ? -12.052 -20.720 6.566 1.00 75.88 200 PRO A N 1
ATOM 1571 C CA . PRO A 1 200 ? -12.618 -20.821 5.219 1.00 75.88 200 PRO A CA 1
ATOM 1572 C C . PRO A 1 200 ? -13.813 -19.885 4.977 1.00 75.88 200 PRO A C 1
ATOM 1574 O O . PRO A 1 200 ? -14.265 -19.755 3.844 1.00 75.88 200 PRO A O 1
ATOM 1577 N N . ARG A 1 201 ? -14.360 -19.262 6.029 1.00 77.50 201 ARG A N 1
ATOM 1578 C CA . ARG A 1 201 ? -15.472 -18.308 5.945 1.00 77.50 201 ARG A CA 1
ATOM 1579 C C . ARG A 1 201 ? -15.033 -16.995 6.574 1.00 77.50 201 ARG A C 1
ATOM 1581 O O . ARG A 1 201 ? -14.776 -16.965 7.771 1.00 77.50 201 ARG A O 1
ATOM 1588 N N . SER A 1 202 ? -14.991 -15.935 5.776 1.00 81.12 202 SER A N 1
ATOM 1589 C CA . SER A 1 202 ? -14.732 -14.577 6.248 1.00 81.12 202 SER A CA 1
ATOM 1590 C C . SER A 1 202 ? -15.830 -13.653 5.735 1.00 81.12 202 SER A C 1
ATOM 1592 O O . SER A 1 202 ? -16.128 -13.644 4.541 1.00 81.12 202 SER A O 1
ATOM 1594 N N . ASP A 1 203 ? -16.446 -12.912 6.652 1.00 88.75 203 ASP A N 1
ATOM 1595 C CA . ASP A 1 203 ? -17.460 -11.898 6.366 1.00 88.75 203 ASP A CA 1
ATOM 1596 C C . ASP A 1 203 ? -17.023 -10.580 7.031 1.00 88.75 203 ASP A C 1
ATOM 1598 O O . ASP A 1 203 ? -17.133 -10.443 8.255 1.00 88.75 203 ASP A O 1
ATOM 1602 N N . PRO A 1 204 ? -16.488 -9.620 6.251 1.00 89.31 204 PRO A N 1
ATOM 1603 C CA . PRO A 1 204 ? -15.990 -8.351 6.775 1.00 89.31 204 PRO A CA 1
ATOM 1604 C C . PRO A 1 204 ? -17.040 -7.516 7.512 1.00 89.31 204 PRO A C 1
ATOM 1606 O O . PRO A 1 204 ? -16.689 -6.813 8.458 1.00 89.31 204 PRO A O 1
ATOM 1609 N N . LEU A 1 205 ? -18.313 -7.592 7.104 1.00 91.25 205 LEU A N 1
ATOM 1610 C CA . LEU A 1 205 ? -19.388 -6.818 7.727 1.00 91.25 205 LEU A CA 1
ATOM 1611 C C . LEU A 1 205 ? -19.708 -7.382 9.108 1.00 91.25 205 LEU A C 1
ATOM 1613 O O . LEU A 1 205 ? -19.686 -6.649 10.092 1.00 91.25 205 LEU A O 1
ATOM 1617 N N . ARG A 1 206 ? -19.875 -8.703 9.212 1.00 92.81 206 ARG A N 1
ATOM 1618 C CA . ARG A 1 206 ? -20.093 -9.364 10.510 1.00 92.81 206 ARG A CA 1
ATOM 1619 C C . ARG A 1 206 ? -18.898 -9.221 11.448 1.00 92.81 206 ARG A C 1
ATOM 1621 O O . ARG A 1 206 ? -19.069 -9.101 12.660 1.00 92.81 206 ARG A O 1
ATOM 1628 N N . ALA A 1 207 ? -17.681 -9.223 10.902 1.00 94.19 207 ALA A N 1
ATOM 1629 C CA . ALA A 1 207 ? -16.477 -8.950 11.680 1.00 94.19 207 ALA A CA 1
ATOM 1630 C C . ALA A 1 207 ? -16.478 -7.516 12.234 1.00 94.19 207 ALA A C 1
ATOM 1632 O O . ALA A 1 207 ? -16.105 -7.314 13.389 1.00 94.19 207 ALA A O 1
ATOM 1633 N N . ALA A 1 208 ? -16.920 -6.534 11.441 1.00 95.81 208 ALA A N 1
ATOM 1634 C CA . ALA A 1 208 ? -17.054 -5.149 11.880 1.00 95.81 208 ALA A CA 1
ATOM 1635 C C . ALA A 1 208 ? -18.147 -4.972 12.949 1.00 95.81 208 ALA A C 1
ATOM 1637 O O . ALA A 1 208 ? -17.901 -4.292 13.943 1.00 95.81 208 ALA A O 1
ATOM 1638 N N . GLU A 1 209 ? -19.297 -5.641 12.809 1.00 96.31 209 GLU A N 1
ATOM 1639 C CA . GLU A 1 209 ? -20.367 -5.677 13.822 1.00 96.31 209 GLU A CA 1
ATOM 1640 C C . GLU A 1 209 ? -19.858 -6.180 15.178 1.00 96.31 209 GLU A C 1
ATOM 1642 O O . GLU A 1 209 ? -20.047 -5.525 16.206 1.00 96.31 209 GLU A O 1
ATOM 1647 N N . LEU A 1 210 ? -19.149 -7.315 15.186 1.00 96.69 210 LEU A N 1
ATOM 1648 C CA . LEU A 1 210 ? -18.567 -7.862 16.411 1.00 96.69 210 LEU A CA 1
ATOM 1649 C C . LEU A 1 210 ? -17.468 -6.950 16.976 1.00 96.69 210 LEU A C 1
ATOM 1651 O O . LEU A 1 210 ? -17.415 -6.724 18.184 1.00 96.69 210 LEU A O 1
ATOM 1655 N N . ALA A 1 211 ? -16.601 -6.407 16.120 1.00 97.12 211 ALA A N 1
ATOM 1656 C CA . ALA A 1 211 ? -15.522 -5.508 16.521 1.00 97.12 211 ALA A CA 1
ATOM 1657 C C . ALA A 1 211 ? -16.053 -4.227 17.186 1.00 97.12 211 ALA A C 1
ATOM 1659 O O . ALA A 1 211 ? -15.543 -3.825 18.233 1.00 97.12 211 ALA A O 1
ATOM 1660 N N . ALA A 1 212 ? -17.099 -3.623 16.618 1.00 97.31 212 ALA A N 1
ATOM 1661 C CA . ALA A 1 212 ? -17.771 -2.464 17.189 1.00 97.31 212 ALA A CA 1
ATOM 1662 C C . ALA A 1 212 ? -18.440 -2.805 18.528 1.00 97.31 212 ALA A C 1
ATOM 1664 O O . ALA A 1 212 ? -18.296 -2.052 19.489 1.00 97.31 212 ALA A O 1
ATOM 1665 N N . ALA A 1 213 ? -19.107 -3.959 18.637 1.00 97.56 213 ALA A N 1
ATOM 1666 C CA . ALA A 1 213 ? -19.715 -4.397 19.894 1.00 97.56 213 ALA A CA 1
ATOM 1667 C C . ALA A 1 213 ? -18.672 -4.601 21.009 1.00 97.56 213 ALA A C 1
ATOM 1669 O O . ALA A 1 213 ? -18.882 -4.155 22.135 1.00 97.56 213 ALA A O 1
ATOM 1670 N N . VAL A 1 214 ? -17.524 -5.212 20.695 1.00 97.06 214 VAL A N 1
ATOM 1671 C CA . VAL A 1 214 ? -16.408 -5.389 21.642 1.00 97.06 214 VAL A CA 1
ATOM 1672 C C . VAL A 1 214 ? -15.800 -4.043 22.059 1.00 97.06 214 VAL A C 1
ATOM 1674 O O . VAL A 1 214 ? -15.457 -3.861 23.226 1.00 97.06 214 VAL A O 1
ATOM 1677 N N . GLU A 1 215 ? -15.675 -3.083 21.141 1.00 97.50 215 GLU A N 1
ATOM 1678 C CA . GLU A 1 215 ? -15.178 -1.740 21.469 1.00 97.50 215 GLU A CA 1
ATOM 1679 C C . GLU A 1 215 ? -16.179 -0.950 22.321 1.00 97.50 215 GLU A C 1
ATOM 1681 O O . GLU A 1 215 ? -15.764 -0.280 23.265 1.00 97.50 215 GLU A O 1
ATOM 1686 N N . LEU A 1 216 ? -17.486 -1.051 22.057 1.00 97.06 216 LEU A N 1
ATOM 1687 C CA . LEU A 1 216 ? -18.519 -0.452 22.911 1.00 97.06 216 LEU A CA 1
ATOM 1688 C C . LEU A 1 216 ? -18.502 -1.060 24.317 1.00 97.06 216 LEU A C 1
ATOM 1690 O O . LEU A 1 216 ? -18.546 -0.312 25.291 1.00 97.06 216 LEU A O 1
ATOM 1694 N N . LEU A 1 217 ? -18.364 -2.388 24.424 1.00 96.31 217 LEU A N 1
ATOM 1695 C CA . LEU A 1 217 ? -18.220 -3.069 25.712 1.00 96.31 217 LEU A CA 1
ATOM 1696 C C . LEU A 1 217 ? -16.998 -2.550 26.471 1.00 96.31 217 LEU A C 1
ATOM 1698 O O . LEU A 1 217 ? -17.097 -2.210 27.643 1.00 96.31 217 LEU A O 1
ATOM 1702 N N . HIS A 1 218 ? -15.854 -2.430 25.796 1.00 95.56 218 HIS A N 1
ATOM 1703 C CA . HIS A 1 218 ? -14.644 -1.903 26.416 1.00 95.56 218 HIS A CA 1
ATOM 1704 C C . HIS A 1 218 ? -14.800 -0.447 26.873 1.00 95.56 218 HIS A C 1
ATOM 1706 O O . HIS A 1 218 ? -14.358 -0.098 27.961 1.00 95.56 218 HIS A O 1
ATOM 1712 N N . ASN A 1 219 ? -15.419 0.419 26.069 1.00 95.75 219 ASN A N 1
ATOM 1713 C CA . ASN A 1 219 ? -15.648 1.798 26.495 1.00 95.75 219 ASN A CA 1
ATOM 1714 C C . ASN A 1 219 ? -16.638 1.873 27.670 1.00 95.75 219 ASN A C 1
ATOM 1716 O O . ASN A 1 219 ? -16.479 2.746 28.515 1.00 95.75 219 ASN A O 1
ATOM 1720 N N . ALA A 1 220 ? -17.596 0.945 27.775 1.00 96.00 220 ALA A N 1
ATOM 1721 C CA . ALA A 1 220 ? -18.454 0.832 28.953 1.00 96.00 220 ALA A CA 1
ATOM 1722 C C . ALA A 1 220 ? -17.635 0.523 30.217 1.00 96.00 220 ALA A C 1
ATOM 1724 O O . ALA A 1 220 ? -17.787 1.229 31.212 1.00 96.00 220 ALA A O 1
ATOM 1725 N N . THR A 1 221 ? -16.702 -0.440 30.153 1.00 93.94 221 THR A N 1
ATOM 1726 C CA . THR A 1 221 ? -15.824 -0.733 31.301 1.00 93.94 221 THR A CA 1
ATOM 1727 C C . THR A 1 221 ? -14.946 0.461 31.656 1.00 93.94 221 THR A C 1
ATOM 1729 O O . THR A 1 221 ? -14.794 0.755 32.827 1.00 93.94 221 THR A O 1
ATOM 1732 N N . LEU A 1 222 ? -14.437 1.217 30.674 1.00 94.19 222 LEU A N 1
ATOM 1733 C CA . LEU A 1 222 ? -13.654 2.428 30.954 1.00 94.19 222 LEU A CA 1
ATOM 1734 C C . LEU A 1 222 ? -14.457 3.503 31.695 1.00 94.19 222 LEU A C 1
ATOM 1736 O O . LEU A 1 222 ? -13.885 4.214 32.512 1.00 94.19 222 LEU A O 1
ATOM 1740 N N . ILE A 1 223 ? -15.753 3.645 31.405 1.00 95.38 223 ILE A N 1
ATOM 1741 C CA . ILE A 1 223 ? -16.622 4.592 32.120 1.00 95.38 223 ILE A CA 1
ATOM 1742 C C . ILE A 1 223 ? -16.810 4.148 33.574 1.00 95.38 223 ILE A C 1
ATOM 1744 O O . ILE A 1 223 ? -16.755 4.987 34.474 1.00 95.38 223 ILE A O 1
ATOM 1748 N N . HIS A 1 224 ? -17.020 2.848 33.804 1.00 93.88 224 HIS A N 1
ATOM 1749 C CA . HIS A 1 224 ? -17.097 2.290 35.155 1.00 93.88 224 HIS A CA 1
ATOM 1750 C C . HIS A 1 224 ? -15.764 2.436 35.898 1.00 93.88 224 HIS A C 1
ATOM 1752 O O . HIS A 1 224 ? -15.768 2.921 37.025 1.00 93.88 224 HIS A O 1
ATOM 1758 N N . ASP A 1 225 ? -14.641 2.116 35.256 1.00 92.56 225 ASP A N 1
ATOM 1759 C CA . ASP A 1 225 ? -13.294 2.265 35.818 1.00 92.56 225 ASP A CA 1
ATOM 1760 C C . ASP A 1 225 ? -13.002 3.726 36.162 1.00 92.56 225 ASP A C 1
ATOM 1762 O O . ASP A 1 225 ? -12.541 4.015 37.255 1.00 92.56 225 ASP A O 1
ATOM 1766 N N . ASP A 1 226 ? -13.341 4.672 35.280 1.00 94.19 226 ASP A N 1
ATOM 1767 C CA . ASP A 1 226 ? -13.151 6.101 35.541 1.00 94.19 226 ASP A CA 1
ATOM 1768 C C . ASP A 1 226 ? -13.905 6.565 36.794 1.00 94.19 226 ASP A C 1
ATOM 1770 O O . ASP A 1 226 ? -13.413 7.424 37.526 1.00 94.19 226 ASP A O 1
ATOM 1774 N N . TYR A 1 227 ? -15.094 6.008 37.041 1.00 91.81 227 TYR A N 1
ATOM 1775 C CA . TYR A 1 227 ? -15.853 6.268 38.260 1.00 91.81 227 TYR A CA 1
ATOM 1776 C C . TYR A 1 227 ? -15.211 5.599 39.479 1.00 91.81 227 TYR A C 1
ATOM 1778 O O . TYR A 1 227 ? -14.986 6.267 40.487 1.00 91.81 227 TYR A O 1
ATOM 1786 N N . VAL A 1 228 ? -14.894 4.306 39.386 1.00 89.31 228 VAL A N 1
ATOM 1787 C CA . VAL A 1 228 ? -14.314 3.531 40.489 1.00 89.31 228 VAL A CA 1
ATOM 1788 C C . VAL A 1 228 ? -12.949 4.095 40.886 1.00 89.31 228 VAL A C 1
ATOM 1790 O O . VAL A 1 228 ? -12.668 4.226 42.070 1.00 89.31 228 VAL A O 1
ATOM 1793 N N . ASP A 1 229 ? -12.103 4.480 39.936 1.00 89.50 229 ASP A N 1
ATOM 1794 C CA . ASP A 1 229 ? -10.775 5.077 40.145 1.00 89.50 229 ASP A CA 1
ATOM 1795 C C . ASP A 1 229 ? -10.810 6.578 40.480 1.00 89.50 229 ASP A C 1
ATOM 1797 O O . ASP A 1 229 ? -9.750 7.185 40.629 1.00 89.50 229 ASP A O 1
ATOM 1801 N N . GLU A 1 230 ? -11.992 7.200 40.560 1.00 91.94 230 GLU A N 1
ATOM 1802 C CA . GLU A 1 230 ? -12.153 8.653 40.748 1.00 91.94 230 GLU A CA 1
ATOM 1803 C C . GLU A 1 230 ? -11.345 9.483 39.723 1.00 91.94 230 GLU A C 1
ATOM 1805 O O . GLU A 1 230 ? -10.862 10.590 39.985 1.00 91.94 230 GLU A O 1
ATOM 1810 N N . SER A 1 231 ? -11.190 8.947 38.509 1.00 92.75 231 SER A N 1
ATOM 1811 C CA . SER A 1 231 ? -10.402 9.565 37.448 1.00 92.75 231 SER A CA 1
ATOM 1812 C C . SER A 1 231 ? -11.098 10.811 36.912 1.00 92.75 231 SER A C 1
ATOM 1814 O O . SER A 1 231 ? -12.240 10.773 36.451 1.00 92.75 231 SER A O 1
ATOM 1816 N N . THR A 1 232 ? -10.382 11.936 36.895 1.00 94.81 232 THR A N 1
ATOM 1817 C CA . THR A 1 232 ? -10.930 13.211 36.399 1.00 94.81 232 THR A CA 1
ATOM 1818 C C . THR A 1 232 ? -10.813 13.369 34.883 1.00 94.81 232 THR A C 1
ATOM 1820 O O . THR A 1 232 ? -11.635 14.053 34.275 1.00 94.81 232 THR A O 1
ATOM 1823 N N . HIS A 1 233 ? -9.814 12.737 34.254 1.00 94.56 233 HIS A N 1
ATOM 1824 C CA . HIS A 1 233 ? -9.527 12.886 32.825 1.00 94.56 233 HIS A CA 1
ATOM 1825 C C . HIS A 1 233 ? -9.145 11.565 32.154 1.00 94.56 233 HIS A C 1
ATOM 1827 O O . HIS A 1 233 ? -8.384 10.770 32.698 1.00 94.56 233 HIS A O 1
ATOM 1833 N N . ARG A 1 234 ? -9.572 11.401 30.900 1.00 92.00 234 ARG A N 1
ATOM 1834 C CA . ARG A 1 234 ? -9.161 10.321 30.001 1.00 92.00 234 ARG A CA 1
ATOM 1835 C C . ARG A 1 234 ? -8.874 10.884 28.616 1.00 92.00 234 ARG A C 1
ATOM 1837 O O . ARG A 1 234 ? -9.695 11.585 28.032 1.00 92.00 234 ARG A O 1
ATOM 1844 N N . ARG A 1 235 ? -7.684 10.583 28.080 1.00 90.31 235 ARG A N 1
ATOM 1845 C CA . ARG A 1 235 ? -7.229 11.054 26.750 1.00 90.31 235 ARG A CA 1
ATOM 1846 C C . ARG A 1 235 ? -7.359 12.579 26.578 1.00 90.31 235 ARG A C 1
ATOM 1848 O O . ARG A 1 235 ? -7.777 13.065 25.533 1.00 90.31 235 ARG A O 1
ATOM 1855 N N . GLY A 1 236 ? -7.027 13.329 27.631 1.00 89.12 236 GLY A N 1
ATOM 1856 C CA . GLY A 1 236 ? -7.090 14.794 27.636 1.00 89.12 236 GLY A CA 1
ATOM 1857 C C . GLY A 1 236 ? -8.501 15.387 27.713 1.00 89.12 236 GLY A C 1
ATOM 1858 O O . GLY A 1 236 ? -8.639 16.599 27.586 1.00 89.12 236 GLY A O 1
ATOM 1859 N N . ARG A 1 237 ? -9.546 14.574 27.923 1.00 90.81 237 ARG A N 1
ATOM 1860 C CA . ARG A 1 237 ? -10.932 15.030 28.108 1.00 90.81 237 ARG A CA 1
ATOM 1861 C C . ARG A 1 237 ? -11.457 14.652 29.498 1.00 90.81 237 ARG A C 1
ATOM 1863 O O . ARG A 1 237 ? -11.021 13.629 30.023 1.00 90.81 237 ARG A O 1
ATOM 1870 N N . PRO A 1 238 ? -12.382 15.430 30.088 1.00 94.00 238 PRO A N 1
ATOM 1871 C CA . PRO A 1 238 ? -13.049 15.043 31.328 1.00 94.00 238 PRO A CA 1
ATOM 1872 C C . PRO A 1 238 ? -13.756 13.691 31.190 1.00 94.00 238 PRO A C 1
ATOM 1874 O O . PRO A 1 238 ? -14.377 13.420 30.156 1.00 94.00 238 PRO A O 1
ATOM 1877 N N . THR A 1 239 ? -13.667 12.849 32.219 1.00 96.25 239 THR A N 1
ATOM 1878 C CA . THR A 1 239 ? -14.418 11.584 32.275 1.00 96.25 239 THR A CA 1
ATOM 1879 C C . THR A 1 239 ? -15.920 11.852 32.393 1.00 96.25 239 THR A C 1
ATOM 1881 O O . THR A 1 239 ? -16.346 12.963 32.721 1.00 96.25 239 THR A O 1
ATOM 1884 N N . VAL A 1 240 ? -16.756 10.840 32.133 1.00 95.38 240 VAL A N 1
ATOM 1885 C CA . VAL A 1 240 ? -18.216 10.982 32.294 1.00 95.38 240 VAL A CA 1
ATOM 1886 C C . VAL A 1 240 ? -18.564 11.321 33.745 1.00 95.38 240 VAL A C 1
ATOM 1888 O O . VAL A 1 240 ? -19.377 12.211 33.976 1.00 95.38 240 VAL A O 1
ATOM 1891 N N . ALA A 1 241 ? -17.890 10.684 34.709 1.00 95.75 241 ALA A N 1
ATOM 1892 C CA . ALA A 1 241 ? -18.077 10.955 36.131 1.00 95.75 241 ALA A CA 1
ATOM 1893 C C . ALA A 1 241 ? -17.718 12.404 36.497 1.00 95.75 241 ALA A C 1
ATOM 1895 O O . ALA A 1 241 ? -18.478 13.060 37.205 1.00 95.75 241 ALA A O 1
ATOM 1896 N N . ALA A 1 242 ? -16.611 12.935 35.968 1.00 95.19 242 ALA A N 1
ATOM 1897 C CA . ALA A 1 242 ? -16.193 14.312 36.229 1.00 95.19 242 ALA A CA 1
ATOM 1898 C C . ALA A 1 242 ? -17.087 15.363 35.545 1.00 95.19 242 ALA A C 1
ATOM 1900 O O . ALA A 1 242 ? -17.299 16.440 36.097 1.00 95.19 242 ALA A O 1
ATOM 1901 N N . ALA A 1 243 ? -17.596 15.076 34.343 1.00 94.31 243 ALA A N 1
ATOM 1902 C CA . ALA A 1 243 ? -18.383 16.029 33.558 1.00 94.31 243 ALA A CA 1
ATOM 1903 C C . ALA A 1 243 ? -19.881 16.026 33.897 1.00 94.31 243 ALA A C 1
ATOM 1905 O O . ALA A 1 243 ? -20.521 17.074 33.857 1.00 94.31 243 ALA A O 1
ATOM 1906 N N . GLU A 1 244 ? -20.451 14.852 34.171 1.00 93.88 244 GLU A N 1
ATOM 1907 C CA . GLU A 1 244 ? -21.900 14.655 34.316 1.00 93.88 244 GLU A CA 1
ATOM 1908 C C . GLU A 1 244 ? -22.296 13.978 35.637 1.00 93.88 244 GLU A C 1
ATOM 1910 O O . GLU A 1 244 ? -23.482 13.772 35.890 1.00 93.88 244 GLU A O 1
ATOM 1915 N N . GLY A 1 245 ? -21.326 13.661 36.495 1.00 94.75 245 GLY A N 1
ATOM 1916 C CA . GLY A 1 245 ? -21.550 13.082 37.813 1.00 94.75 245 GLY A CA 1
ATOM 1917 C C . GLY A 1 245 ? -21.503 11.547 37.851 1.00 94.75 245 GLY A C 1
ATOM 1918 O O . GLY A 1 245 ? -21.640 10.869 36.827 1.00 94.75 245 GLY A O 1
ATOM 1919 N N . PRO A 1 246 ? -21.321 10.976 39.055 1.00 93.50 246 PRO A N 1
ATOM 1920 C CA . PRO A 1 246 ? -21.111 9.541 39.250 1.00 93.50 246 PRO A CA 1
ATOM 1921 C C . PRO A 1 246 ? -22.332 8.696 38.869 1.00 93.50 246 PRO A C 1
ATOM 1923 O O . PRO A 1 246 ? -22.197 7.697 38.168 1.00 93.50 246 PRO A O 1
ATOM 1926 N N . GLU A 1 247 ? -23.536 9.129 39.250 1.00 94.38 247 GLU A N 1
ATOM 1927 C CA . GLU A 1 247 ? -24.790 8.431 38.925 1.00 94.38 247 GLU A CA 1
ATOM 1928 C C . GLU A 1 247 ? -24.979 8.289 37.411 1.00 94.38 247 GLU A C 1
ATOM 1930 O O . GLU A 1 247 ? -25.407 7.247 36.908 1.00 94.38 247 GLU A O 1
ATOM 1935 N N . ARG A 1 248 ? -24.600 9.335 36.665 1.00 94.12 248 ARG A N 1
ATOM 1936 C CA . ARG A 1 248 ? -24.671 9.338 35.209 1.00 94.12 248 ARG A CA 1
ATOM 1937 C C . ARG A 1 248 ? -23.641 8.403 34.588 1.00 94.12 248 ARG A C 1
ATOM 1939 O O . ARG A 1 248 ? -23.979 7.709 33.633 1.00 94.12 248 ARG A O 1
ATOM 1946 N N . ALA A 1 249 ? -22.419 8.363 35.119 1.00 95.81 249 ALA A N 1
ATOM 1947 C CA . ALA A 1 249 ? -21.384 7.444 34.654 1.00 95.81 249 ALA A CA 1
ATOM 1948 C C . ALA A 1 249 ? -21.815 5.979 34.811 1.00 95.81 249 ALA A C 1
ATOM 1950 O O . ALA A 1 249 ? -21.735 5.225 33.842 1.00 95.81 249 ALA A O 1
ATOM 1951 N N . ILE A 1 250 ? -22.359 5.607 35.976 1.00 95.44 250 ILE A N 1
ATOM 1952 C CA . ILE A 1 250 ? -22.877 4.255 36.235 1.00 95.44 250 ILE A CA 1
ATOM 1953 C C . ILE A 1 250 ? -23.970 3.899 35.219 1.00 95.44 250 ILE A C 1
ATOM 1955 O O . ILE A 1 250 ? -23.843 2.912 34.499 1.00 95.44 250 ILE A O 1
ATOM 1959 N N . ALA A 1 251 ? -24.995 4.748 35.082 1.00 96.31 251 ALA A N 1
ATOM 1960 C CA . ALA A 1 251 ? -26.124 4.480 34.190 1.00 96.31 251 ALA A CA 1
ATOM 1961 C C . ALA A 1 251 ? -25.718 4.367 32.706 1.00 96.31 251 ALA A C 1
ATOM 1963 O O . ALA A 1 251 ? -26.256 3.536 31.971 1.00 96.31 251 ALA A O 1
ATOM 1964 N N . VAL A 1 252 ? -24.770 5.194 32.250 1.00 97.19 252 VAL A N 1
ATOM 1965 C CA . VAL A 1 252 ? -24.235 5.118 30.880 1.00 97.19 252 VAL A CA 1
ATOM 1966 C C . VAL A 1 252 ? -23.438 3.830 30.688 1.00 97.19 252 VAL A C 1
ATOM 1968 O O . VAL A 1 252 ? -23.626 3.153 29.675 1.00 97.19 252 VAL A O 1
ATOM 1971 N N . GLY A 1 253 ? -22.570 3.485 31.642 1.00 96.62 253 GLY A N 1
ATOM 1972 C CA . GLY A 1 253 ? -21.809 2.240 31.614 1.00 96.62 253 GLY A CA 1
ATOM 1973 C C . GLY A 1 253 ? -22.735 1.028 31.509 1.00 96.62 253 GLY A C 1
ATOM 1974 O O . GLY A 1 253 ? -22.601 0.246 30.571 1.00 96.62 253 GLY A O 1
ATOM 1975 N N . ASP A 1 254 ? -23.750 0.940 32.370 1.00 96.50 254 ASP A N 1
ATOM 1976 C CA . ASP A 1 254 ? -24.712 -0.170 32.407 1.00 96.50 254 ASP A CA 1
ATOM 1977 C C . ASP A 1 254 ? -25.495 -0.310 31.096 1.00 96.50 254 ASP A C 1
ATOM 1979 O O . ASP A 1 254 ? -25.662 -1.415 30.569 1.00 96.50 254 ASP A O 1
ATOM 1983 N N . TYR A 1 255 ? -25.936 0.815 30.522 1.00 97.69 255 TYR A N 1
ATOM 1984 C CA . TYR A 1 255 ? -26.630 0.815 29.236 1.00 97.69 255 TYR A CA 1
ATOM 1985 C C . TYR A 1 255 ? -25.753 0.237 28.119 1.00 97.69 255 TYR A C 1
ATOM 1987 O O . TYR A 1 255 ? -26.207 -0.625 27.361 1.00 97.69 255 TYR A O 1
ATOM 1995 N N . TYR A 1 256 ? -24.497 0.686 28.000 1.00 97.75 256 TYR A N 1
ATOM 1996 C CA . TYR A 1 256 ? -23.609 0.194 26.944 1.00 97.75 256 TYR A CA 1
ATOM 1997 C C . TYR A 1 256 ? -23.111 -1.222 27.194 1.00 97.75 256 TYR A C 1
ATOM 1999 O O . TYR A 1 256 ? -22.894 -1.951 26.227 1.00 97.75 256 TYR A O 1
ATOM 2007 N N . PHE A 1 257 ? -23.021 -1.640 28.454 1.00 95.50 257 PHE A N 1
ATOM 2008 C CA . PHE A 1 257 ? -22.794 -3.029 28.825 1.00 95.50 257 PHE A CA 1
ATOM 2009 C C . PHE A 1 257 ? -23.919 -3.910 28.268 1.00 95.50 257 PHE A C 1
ATOM 2011 O O . PHE A 1 257 ? -23.673 -4.778 27.430 1.00 95.50 257 PHE A O 1
ATOM 2018 N N . ALA A 1 258 ? -25.177 -3.603 28.611 1.00 96.56 258 ALA A N 1
ATOM 2019 C CA . ALA A 1 258 ? -26.349 -4.331 28.125 1.00 96.56 258 ALA A CA 1
ATOM 2020 C C . ALA A 1 258 ? -26.474 -4.290 26.590 1.00 96.56 258 ALA A C 1
ATOM 2022 O O . ALA A 1 258 ? -26.748 -5.310 25.946 1.00 96.56 258 ALA A O 1
ATOM 2023 N N . LYS A 1 259 ? -26.240 -3.122 25.978 1.00 97.12 259 LYS A N 1
ATOM 2024 C CA . LYS A 1 259 ? -26.261 -2.956 24.520 1.00 97.12 259 LYS A CA 1
ATOM 2025 C C . LYS A 1 259 ? -25.200 -3.818 23.846 1.00 97.12 259 LYS A C 1
ATOM 2027 O O . LYS A 1 259 ? -25.527 -4.518 22.888 1.00 97.12 259 LYS A O 1
ATOM 2032 N N . ALA A 1 260 ? -23.957 -3.778 24.313 1.00 97.25 260 ALA A N 1
ATOM 2033 C CA . ALA A 1 260 ? -22.876 -4.535 23.706 1.00 97.25 260 ALA A CA 1
ATOM 2034 C C . ALA A 1 260 ? -23.115 -6.045 23.826 1.00 97.25 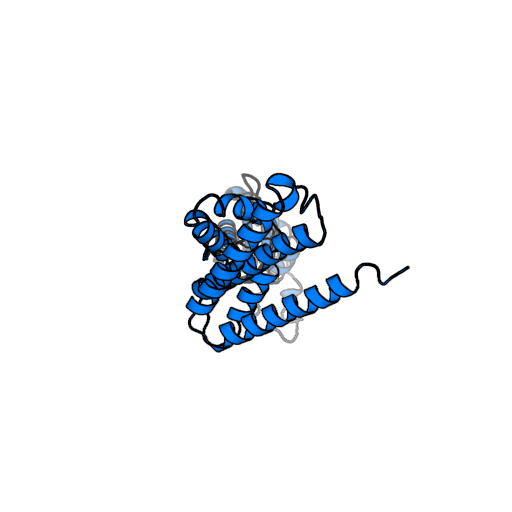260 ALA A C 1
ATOM 2036 O O . ALA A 1 260 ? -22.982 -6.753 22.829 1.00 97.25 260 ALA A O 1
ATOM 2037 N N . THR A 1 261 ? -23.573 -6.539 24.983 1.00 95.44 261 THR A N 1
ATOM 2038 C CA . THR A 1 261 ? -23.934 -7.957 25.152 1.00 95.44 261 THR A CA 1
ATOM 2039 C C . THR A 1 261 ? -25.065 -8.370 24.206 1.00 95.44 261 THR A C 1
ATOM 2041 O O . THR A 1 261 ? -24.993 -9.433 23.588 1.00 95.44 261 THR A O 1
ATOM 2044 N N . ARG A 1 262 ? -26.078 -7.512 24.008 1.00 96.94 262 ARG A N 1
ATOM 2045 C CA . ARG A 1 262 ? -27.140 -7.744 23.014 1.00 96.94 262 ARG A CA 1
ATOM 2046 C C . ARG A 1 262 ? -26.583 -7.816 21.590 1.00 96.94 262 ARG A C 1
ATOM 2048 O O . ARG A 1 262 ? -26.968 -8.718 20.850 1.00 96.94 262 ARG A O 1
ATOM 2055 N N . LEU A 1 263 ? -25.703 -6.893 21.196 1.00 97.06 263 LEU A N 1
ATOM 2056 C CA . LEU A 1 263 ? -25.077 -6.892 19.866 1.00 97.06 263 LEU A CA 1
ATOM 2057 C C . LEU A 1 263 ? -24.233 -8.156 19.645 1.00 97.06 263 LEU A C 1
ATOM 2059 O O . LEU A 1 263 ? -24.363 -8.805 18.612 1.00 97.06 263 LEU A O 1
ATOM 2063 N N . ILE A 1 264 ? -23.444 -8.561 20.644 1.00 96.81 264 ILE A N 1
ATOM 2064 C CA . ILE A 1 264 ? -22.663 -9.806 20.624 1.00 96.81 264 ILE A CA 1
ATOM 2065 C C . ILE A 1 264 ? -23.575 -11.029 20.452 1.00 96.81 264 ILE A C 1
ATOM 2067 O O . ILE A 1 264 ? -23.264 -11.922 19.667 1.00 96.81 264 ILE A O 1
ATOM 2071 N N . ALA A 1 265 ? -24.712 -11.083 21.151 1.00 96.12 265 ALA A N 1
ATOM 2072 C CA . ALA A 1 265 ? -25.674 -12.176 21.014 1.00 96.12 265 ALA A CA 1
ATOM 2073 C C . ALA A 1 265 ? -26.342 -12.205 19.624 1.00 96.12 265 ALA A C 1
ATOM 2075 O O . ALA A 1 265 ? -26.562 -13.280 19.064 1.00 96.12 265 ALA A O 1
ATOM 2076 N N . GLN A 1 266 ? -26.616 -11.037 19.032 1.00 95.44 266 GLN A N 1
ATOM 2077 C CA . GLN A 1 266 ? -27.211 -10.906 17.693 1.00 95.44 266 GLN A CA 1
ATOM 2078 C C . GLN A 1 266 ? -26.306 -11.421 16.567 1.00 95.44 266 GLN A C 1
ATOM 2080 O O . GLN A 1 266 ? -26.818 -11.800 15.515 1.00 95.44 266 GLN A O 1
ATOM 2085 N N . ILE A 1 267 ? -24.993 -11.546 16.802 1.00 92.50 267 ILE A N 1
ATOM 2086 C CA . ILE A 1 267 ? -24.084 -12.249 15.883 1.00 92.50 267 ILE A CA 1
ATOM 2087 C C . ILE A 1 267 ? -24.524 -13.708 15.675 1.00 92.50 267 ILE A C 1
ATOM 2089 O O . ILE A 1 267 ? -24.170 -14.308 14.662 1.00 92.50 267 ILE A O 1
ATOM 2093 N N . GLY A 1 268 ? -25.302 -14.299 16.589 1.00 92.25 268 GLY A N 1
ATOM 2094 C CA . GLY A 1 268 ? -25.903 -15.621 16.394 1.00 92.25 268 GLY A CA 1
ATOM 2095 C C . GLY A 1 268 ? -24.895 -16.770 16.459 1.00 92.25 268 GLY A C 1
ATOM 2096 O O . GLY A 1 268 ? -25.132 -17.835 15.892 1.00 92.25 268 GLY A O 1
ATOM 2097 N N . ASN A 1 269 ? -23.758 -16.560 17.128 1.00 91.19 269 ASN A N 1
ATOM 2098 C CA . ASN A 1 269 ? -22.758 -17.588 17.390 1.00 91.19 269 ASN A CA 1
ATOM 2099 C C . ASN A 1 269 ? -22.622 -17.792 18.904 1.00 91.19 269 ASN A C 1
ATOM 2101 O O . ASN A 1 269 ? -21.943 -17.019 19.578 1.00 91.19 269 ASN A O 1
ATOM 2105 N N . GLY A 1 270 ? -23.242 -18.858 19.422 1.00 93.56 270 GLY A N 1
ATOM 2106 C CA . GLY A 1 270 ? -23.248 -19.154 20.858 1.00 93.56 270 GLY A CA 1
ATOM 2107 C C . GLY A 1 270 ? -21.850 -19.315 21.460 1.00 93.56 270 GLY A C 1
ATOM 2108 O O . GLY A 1 270 ? -21.634 -18.900 22.591 1.00 93.56 270 GLY A O 1
ATOM 2109 N N . GLY A 1 271 ? -20.876 -19.818 20.692 1.00 94.50 271 GLY A N 1
ATOM 2110 C CA . GLY A 1 271 ? -19.488 -19.924 21.149 1.00 94.50 271 GLY A CA 1
ATOM 2111 C C . GLY A 1 271 ? -18.839 -18.558 21.387 1.00 94.50 271 GLY A C 1
ATOM 2112 O O . GLY A 1 271 ? -18.196 -18.358 22.413 1.00 94.50 271 GLY A O 1
ATOM 2113 N N . VAL A 1 272 ? -19.060 -17.595 20.483 1.00 92.44 272 VAL A N 1
ATOM 2114 C CA . VAL A 1 272 ? -18.583 -16.208 20.649 1.00 92.44 272 VAL A CA 1
ATOM 2115 C C . VAL A 1 272 ? -19.263 -15.547 21.845 1.00 92.44 272 VAL A C 1
ATOM 2117 O O . VAL A 1 272 ? -18.589 -14.920 22.660 1.00 92.44 272 VAL A O 1
ATOM 2120 N N . THR A 1 273 ? -20.582 -15.712 21.980 1.00 95.69 273 THR A N 1
ATOM 2121 C CA . THR A 1 273 ? -21.338 -15.153 23.107 1.00 95.69 273 THR A CA 1
ATOM 2122 C C . THR A 1 273 ? -20.848 -15.710 24.442 1.00 95.69 273 THR A C 1
ATOM 2124 O O . THR A 1 273 ? -20.558 -14.928 25.343 1.00 95.69 273 THR A O 1
ATOM 2127 N N . SER A 1 274 ? -20.685 -17.031 24.565 1.00 96.00 274 SER A N 1
ATOM 2128 C CA . SER A 1 274 ? -20.170 -17.661 25.786 1.00 96.00 274 SER A CA 1
ATOM 2129 C C . SER A 1 274 ? -18.732 -17.249 26.095 1.00 96.00 274 SER A C 1
ATOM 2131 O O . SER A 1 274 ? -18.429 -16.957 27.247 1.00 96.00 274 SER A O 1
ATOM 2133 N N . ALA A 1 275 ? -17.853 -17.176 25.090 1.00 95.38 275 ALA A N 1
ATOM 2134 C CA . ALA A 1 275 ? -16.462 -16.773 25.293 1.00 95.38 275 ALA A CA 1
ATOM 2135 C C . ALA A 1 275 ? -16.344 -15.321 25.780 1.00 95.38 275 ALA A C 1
ATOM 2137 O O . ALA A 1 275 ? -15.600 -15.042 26.718 1.00 95.38 275 ALA A O 1
ATOM 2138 N N . LEU A 1 276 ? -17.099 -14.397 25.175 1.00 94.50 276 LEU A N 1
ATOM 2139 C CA . LEU A 1 276 ? -17.107 -12.997 25.601 1.00 94.50 276 LEU A CA 1
ATOM 2140 C C . LEU A 1 276 ? -17.775 -12.813 26.965 1.00 94.50 276 LEU A C 1
ATOM 2142 O O . LEU A 1 276 ? -17.280 -12.019 27.757 1.00 94.50 276 LEU A O 1
ATOM 2146 N N . ALA A 1 277 ? -18.839 -13.562 27.269 1.00 94.31 277 ALA A N 1
ATOM 2147 C CA . ALA A 1 277 ? -19.464 -13.540 28.589 1.00 94.31 277 ALA A CA 1
ATOM 2148 C C . ALA A 1 277 ? -18.506 -14.032 29.687 1.00 94.31 277 ALA A C 1
ATOM 2150 O O . ALA A 1 277 ? -18.372 -13.362 30.704 1.00 94.31 277 ALA A O 1
ATOM 2151 N N . ALA A 1 278 ? -17.782 -15.132 29.457 1.00 96.38 278 ALA A N 1
ATOM 2152 C CA . ALA A 1 278 ? -16.788 -15.638 30.406 1.00 96.38 278 ALA A CA 1
ATOM 2153 C C . ALA A 1 278 ? -15.620 -14.654 30.609 1.00 96.38 278 ALA A C 1
ATOM 2155 O O . ALA A 1 278 ? -15.170 -14.436 31.732 1.00 96.38 278 ALA A O 1
ATOM 2156 N N . ALA A 1 279 ? -15.143 -14.017 29.532 1.00 93.75 279 ALA A N 1
ATOM 2157 C CA . ALA A 1 279 ? -14.118 -12.979 29.635 1.00 93.75 279 ALA A CA 1
ATOM 2158 C C . ALA A 1 279 ? -14.615 -11.768 30.441 1.00 93.75 279 ALA A C 1
ATOM 2160 O O . ALA A 1 279 ? -13.873 -11.214 31.247 1.00 93.75 279 ALA A O 1
ATOM 2161 N N . LEU A 1 280 ? -15.871 -11.374 30.239 1.00 92.44 280 LEU A N 1
ATOM 2162 C CA . LEU A 1 280 ? -16.498 -10.264 30.944 1.00 92.44 280 LEU A CA 1
ATOM 2163 C C . LEU A 1 280 ? -16.696 -10.558 32.433 1.00 92.44 280 LEU A C 1
ATOM 2165 O O . LEU A 1 280 ? -16.371 -9.716 33.263 1.00 92.44 280 LEU A O 1
ATOM 2169 N N . GLU A 1 281 ? -17.153 -11.765 32.769 1.00 93.88 281 GLU A N 1
ATOM 2170 C CA . GLU A 1 281 ? -17.246 -12.248 34.149 1.00 93.88 281 GLU A CA 1
ATOM 2171 C C . GLU A 1 281 ? -15.880 -12.202 34.841 1.00 93.88 281 GLU A C 1
ATOM 2173 O O . GLU A 1 281 ? -15.771 -11.666 35.941 1.00 93.88 281 GLU A O 1
ATOM 2178 N N . SER A 1 282 ? -14.825 -12.673 34.165 1.00 93.88 282 SER A N 1
ATOM 2179 C CA . SER A 1 282 ? -13.459 -12.607 34.693 1.00 93.88 282 SER A CA 1
ATOM 2180 C C . SER A 1 282 ? -13.002 -11.171 34.947 1.00 93.88 282 SER A C 1
ATOM 2182 O O . SER A 1 282 ? -12.388 -10.922 35.977 1.00 93.88 282 SER A O 1
ATOM 2184 N N . VAL A 1 283 ? -13.292 -10.229 34.040 1.00 90.62 283 VAL A N 1
ATOM 2185 C CA . VAL A 1 283 ? -12.942 -8.810 34.226 1.00 90.62 283 VAL A CA 1
ATOM 2186 C C . VAL A 1 283 ? -13.667 -8.230 35.438 1.00 90.62 283 VAL A C 1
ATOM 2188 O O . VAL A 1 283 ? -13.032 -7.608 36.283 1.00 90.62 283 VAL A O 1
ATOM 2191 N N . CYS A 1 284 ? -14.977 -8.458 35.558 1.00 89.81 284 CYS A N 1
ATOM 2192 C CA . CYS A 1 284 ? -15.759 -7.955 36.685 1.00 89.81 284 CYS A CA 1
ATOM 2193 C C . CYS A 1 284 ? -15.314 -8.564 38.022 1.00 89.81 284 CYS A C 1
ATOM 2195 O O . CYS A 1 284 ? -15.217 -7.839 39.009 1.00 89.81 284 CYS A O 1
ATOM 2197 N N . ALA A 1 285 ? -15.023 -9.868 38.060 1.00 90.06 285 ALA A N 1
ATOM 2198 C CA . ALA A 1 285 ? -14.523 -10.538 39.258 1.00 90.06 285 ALA A CA 1
ATOM 2199 C C . ALA A 1 285 ? -13.164 -9.970 39.694 1.00 90.06 285 ALA A C 1
ATOM 2201 O O . ALA A 1 285 ? -13.010 -9.588 40.851 1.00 90.06 285 ALA A O 1
ATOM 2202 N N . SER A 1 286 ? -12.218 -9.819 38.759 1.00 86.88 286 SER A N 1
ATOM 2203 C CA . SER A 1 286 ? -10.915 -9.209 39.054 1.00 86.88 286 SER A CA 1
ATOM 2204 C C . SER A 1 286 ? -11.039 -7.763 39.541 1.00 86.88 286 SER A C 1
ATOM 2206 O O . SER A 1 286 ? -10.299 -7.357 40.429 1.00 86.88 286 SER A O 1
ATOM 2208 N N . GLN A 1 287 ? -12.013 -7.001 39.037 1.00 83.88 287 GLN A N 1
ATOM 2209 C CA . GLN A 1 287 ? -12.236 -5.628 39.494 1.00 83.88 287 GLN A CA 1
ATOM 2210 C C . GLN A 1 287 ? -12.749 -5.558 40.941 1.00 83.88 287 GLN A C 1
ATOM 2212 O O . GLN A 1 287 ? -12.443 -4.612 41.665 1.00 83.88 287 GLN A O 1
ATOM 2217 N N . ILE A 1 288 ? -13.505 -6.564 41.393 1.00 85.12 288 ILE A N 1
ATOM 2218 C CA . ILE A 1 288 ? -13.923 -6.674 42.799 1.00 85.12 288 ILE A CA 1
ATOM 2219 C C . ILE A 1 288 ? -12.712 -6.948 43.697 1.00 85.12 288 ILE A C 1
ATOM 2221 O O . ILE A 1 288 ? -12.600 -6.332 44.760 1.00 85.12 288 ILE A O 1
ATOM 2225 N N . ASP A 1 289 ? -11.800 -7.821 43.264 1.00 84.38 289 ASP A N 1
ATOM 2226 C CA . ASP A 1 289 ? -10.561 -8.106 43.995 1.00 84.38 289 ASP A CA 1
ATOM 2227 C C . ASP A 1 289 ? -9.694 -6.841 44.130 1.00 84.38 289 ASP A C 1
ATOM 2229 O O . ASP A 1 289 ? -9.208 -6.535 45.221 1.00 84.38 289 ASP A O 1
ATOM 2233 N N . ASP A 1 290 ? -9.572 -6.048 43.060 1.00 78.25 290 ASP A N 1
ATOM 2234 C CA . ASP A 1 290 ? -8.833 -4.780 43.072 1.00 78.25 290 ASP A CA 1
ATOM 2235 C C . ASP A 1 290 ? -9.440 -3.766 44.053 1.00 78.25 290 ASP A C 1
ATOM 2237 O O . ASP A 1 290 ? -8.715 -3.122 44.816 1.00 78.25 290 ASP A O 1
ATOM 2241 N N . VAL A 1 291 ? -10.773 -3.648 44.096 1.00 77.19 291 VAL A N 1
ATOM 2242 C CA . VAL A 1 291 ? -11.466 -2.786 45.067 1.00 77.19 291 VAL A CA 1
ATOM 2243 C C . VAL A 1 291 ? -11.231 -3.263 46.502 1.00 77.19 291 VAL A C 1
ATOM 2245 O O . VAL A 1 291 ? -11.000 -2.431 47.379 1.00 77.19 291 VAL A O 1
ATOM 2248 N N . ALA A 1 292 ? -11.242 -4.575 46.753 1.00 73.62 292 ALA A N 1
ATOM 2249 C CA . ALA A 1 292 ? -10.992 -5.139 48.082 1.00 73.62 292 ALA A CA 1
ATOM 2250 C C . ALA A 1 292 ? -9.560 -4.878 48.587 1.00 73.62 292 ALA A C 1
ATOM 2252 O O . ALA A 1 292 ? -9.345 -4.782 49.795 1.00 73.62 292 ALA A O 1
ATOM 2253 N N . MET A 1 293 ? -8.595 -4.724 47.675 1.00 73.75 293 MET A N 1
ATOM 2254 C CA . MET A 1 293 ? -7.190 -4.436 47.987 1.00 73.75 293 MET A CA 1
ATOM 2255 C C . MET A 1 293 ? -6.903 -2.940 48.214 1.00 73.75 293 MET A C 1
ATOM 2257 O O . MET A 1 293 ? -5.807 -2.569 48.655 1.00 73.75 293 MET A O 1
ATOM 2261 N N . ARG A 1 294 ? -7.867 -2.046 47.946 1.00 66.62 294 ARG A N 1
ATOM 2262 C CA . ARG A 1 294 ? -7.706 -0.605 48.191 1.00 66.62 294 ARG A CA 1
ATOM 2263 C C . ARG A 1 294 ? -7.628 -0.321 49.691 1.00 66.62 294 ARG A C 1
ATOM 2265 O O . ARG A 1 294 ? -8.563 -0.572 50.443 1.00 66.62 294 ARG A O 1
ATOM 2272 N N . GLY A 1 295 ? -6.492 0.229 50.119 1.00 59.16 295 GLY A N 1
ATOM 2273 C CA . GLY A 1 295 ? -6.179 0.489 51.530 1.00 59.16 295 GLY A CA 1
ATOM 2274 C C . GLY A 1 295 ? -5.450 -0.656 52.244 1.00 59.16 295 GLY A C 1
ATOM 2275 O O . GLY A 1 295 ? -5.172 -0.540 53.433 1.00 59.16 295 GLY A O 1
ATOM 2276 N N . SER A 1 296 ? -5.120 -1.750 51.542 1.00 56.88 296 SER A N 1
ATOM 2277 C CA . SER A 1 296 ? -4.366 -2.890 52.095 1.00 56.88 296 SER A CA 1
ATOM 2278 C C . SER A 1 296 ? -2.845 -2.789 51.905 1.00 56.88 296 SER A C 1
ATOM 2280 O O . SER A 1 296 ? -2.112 -3.630 52.424 1.00 56.88 296 SER A O 1
ATOM 2282 N N . TYR A 1 297 ? -2.362 -1.774 51.184 1.00 51.47 297 TYR A N 1
ATOM 2283 C CA . TYR A 1 297 ? -0.939 -1.444 51.085 1.00 51.47 297 TYR A CA 1
ATOM 2284 C C . TYR A 1 297 ? -0.629 -0.207 51.947 1.00 51.47 297 TYR A C 1
ATOM 2286 O O . TYR A 1 297 ? -1.367 0.775 51.838 1.00 51.47 297 TYR A O 1
ATOM 2294 N N . PRO A 1 298 ? 0.400 -0.269 52.817 1.00 51.16 298 PRO A N 1
ATOM 2295 C CA . PRO A 1 298 ? 0.813 0.847 53.667 1.00 51.16 298 PRO A CA 1
ATOM 2296 C C . PRO A 1 298 ? 1.360 2.038 52.873 1.00 51.16 298 PRO A C 1
ATOM 2298 O O . PRO A 1 298 ? 1.872 1.827 51.748 1.00 51.16 298 PRO A O 1
#

Radius of gyration: 33.73 Å; chains: 1; bounding box: 71×41×93 Å

Foldseek 3Di:
DKDKDKDFDDDLKDWAFCQVVVLVVLVQQQFAWFKKKKFWPDLLKFKDKFFPDVVVVVVVVVVLCVQQNLPPDDPQQVPVPDPPDDPPDDSQNSSNVSRVVHHRMDMFTHHRSHTDDPPRITMTIIGNGDRDITMMMMDTDHDHDPPPPPPPLVNLLVVLLCVVLVPDDPPLSVQLVVVVVLPDPLPQLVVLQVVLPPDPDHDSNLSSLLSNLVVLLVSLVVLVVCLLVVPQDDSRHGRCCNPPNNVSSNVSSVVSNVVSLVSQVVSVDVVSSVVVVVVVVVVVVVVVVVSVCVVVPD

Secondary structure (DSSP, 8-state):
-EEEEEEE--SSSEEEE-HHHHHHHHHHHTEEEEEEEEEE-STTEEEEEE---HHHHHHHHHHHHHHS-TTS--GGG-TTT-SS--TT----HHHHHHHTTSBSEEEEEEETTEE---TT-EEEEEESS-S-EEEEEEEEEEEE--S-----HHHHHHHHHHHHHHSSPTTTHHHHHHHHHT----HHHHHHHHHHTSSS---HHHHHHHHHHHHHHHHHHHHHHHHHTT--EETTEE-HHHHH-HHHHHHHHHHHHHHHHHHHHHT--HHHHHHHHHHHHHHHHHHHHHHHTTT---